Protein AF-A0A7S0DTJ8-F1 (afdb_monomer_lite)

InterPro domains:
  IPR000594 THIF-type NAD/FAD binding fold [PF00899] (186-326)
  IPR002048 EF-hand domain [PF13499] (8-88)
  IPR002048 EF-hand domain [PS50222] (5-40)
  IPR002048 EF-hand domain [PS50222] (59-94)
  IPR011992 EF-hand domain pair [SSF47473] (7-88)
  IPR018247 EF-Hand 1, calcium-binding site [PS00018] (18-30)
  IPR035985 Ubiquitin-activating enzyme-like [SSF69572] (168-330)
  IPR045886 ThiF/MoeB/HesA family [PTHR43267] (126-265)

Sequence (351 aa):
MKGEDWEKVLIEEYKKLDVDKNGFIDGNEILPALERTHELVGELLELPEAFFAELKAPGITKDLKLIMSKFDENADGKFNAKEFKKYVEWAAYMIQAKFWINGELKAIKSGNKGQADKKSIPPILVNATKTHFKYPRDVRKEERWPENSPEYKAGISRENRVKPPPPEVEGDVFDRQRVIVGFNQGIIEQQVCFVLGTGGIGQDTALTLARLGVGKIIMLDCDTYDASNLTRQCLGSLEDVGLRKVDAAARNIKHHNIRSEIETIHVDALAKWDTVVEIARRCTAIFNGVDLGPIWDLCVTSLAKEVGVPYIAGQSYDWMFNVEYYSGDRSKLCSWCAEAKSEQEWIKNQL

Structure (mmCIF, N/CA/C/O backbone):
data_AF-A0A7S0DTJ8-F1
#
_entry.id   AF-A0A7S0DTJ8-F1
#
loop_
_atom_site.group_PDB
_atom_site.id
_atom_site.type_symbol
_atom_site.label_atom_id
_atom_site.label_alt_id
_atom_site.label_comp_id
_atom_site.label_asym_id
_atom_site.label_entity_id
_atom_site.label_seq_id
_atom_site.pdbx_PDB_ins_code
_atom_site.Cartn_x
_atom_site.Cartn_y
_atom_site.Cartn_z
_atom_site.occupancy
_atom_site.B_iso_or_equiv
_atom_site.auth_seq_id
_atom_site.auth_comp_id
_atom_site.auth_asym_id
_atom_site.auth_atom_id
_atom_site.pdbx_PDB_model_num
ATOM 1 N N . MET A 1 1 ? 11.179 39.105 -11.095 1.00 35.22 1 MET A N 1
ATOM 2 C CA . MET A 1 1 ? 12.158 38.366 -11.927 1.00 35.22 1 MET A CA 1
ATOM 3 C C . MET A 1 1 ? 11.746 36.905 -12.042 1.00 35.22 1 MET A C 1
ATOM 5 O O . MET A 1 1 ? 11.401 36.316 -11.024 1.00 35.22 1 MET A O 1
ATOM 9 N N . LYS A 1 2 ? 11.723 36.339 -13.260 1.00 31.69 2 LYS A N 1
ATOM 10 C CA . LYS A 1 2 ? 11.512 34.893 -13.488 1.00 31.69 2 LYS A CA 1
ATOM 11 C C . LYS A 1 2 ? 12.791 34.129 -13.092 1.00 31.69 2 LYS A C 1
ATOM 13 O O . LYS A 1 2 ? 13.866 34.719 -13.085 1.00 31.69 2 LYS A O 1
ATOM 18 N N . GLY A 1 3 ? 12.677 32.844 -12.742 1.00 39.06 3 GLY A N 1
ATOM 19 C CA . GLY A 1 3 ? 13.742 32.043 -12.105 1.00 39.06 3 GLY A CA 1
ATOM 20 C C . GLY A 1 3 ? 15.108 31.995 -12.812 1.00 39.06 3 GLY A C 1
ATOM 21 O O . GLY A 1 3 ? 16.106 31.758 -12.146 1.00 39.06 3 GLY A O 1
ATOM 22 N N . GLU A 1 4 ? 15.182 32.287 -14.114 1.00 40.62 4 GLU A N 1
ATOM 23 C CA . GLU A 1 4 ? 16.434 32.279 -14.896 1.00 40.62 4 GLU A CA 1
ATOM 24 C C . GLU A 1 4 ? 17.299 33.553 -14.748 1.00 40.62 4 GLU A C 1
ATOM 26 O O . GLU A 1 4 ? 18.471 33.535 -15.124 1.00 40.62 4 GLU A O 1
ATOM 31 N N . ASP A 1 5 ? 16.773 34.653 -14.190 1.00 52.88 5 ASP A N 1
ATOM 32 C CA . ASP A 1 5 ? 17.553 35.896 -14.010 1.00 52.88 5 ASP A CA 1
ATOM 33 C C . ASP A 1 5 ? 18.428 35.878 -12.745 1.00 52.88 5 ASP A C 1
ATOM 35 O O . ASP A 1 5 ? 19.479 36.514 -12.705 1.00 52.88 5 ASP A O 1
ATOM 39 N N . TRP A 1 6 ? 18.036 35.124 -11.714 1.00 48.66 6 TRP A N 1
ATOM 40 C CA . TRP A 1 6 ? 18.739 35.097 -10.425 1.00 48.66 6 TRP A CA 1
ATOM 41 C C . TRP A 1 6 ? 20.115 34.450 -10.529 1.00 48.66 6 TRP A C 1
ATOM 43 O O . TRP A 1 6 ? 21.090 34.976 -10.006 1.00 48.66 6 TRP A O 1
ATOM 53 N N . GLU A 1 7 ? 20.212 33.336 -11.248 1.00 49.56 7 GLU A N 1
ATOM 54 C CA . GLU A 1 7 ? 21.478 32.627 -11.418 1.00 49.56 7 GLU A CA 1
ATOM 55 C C . GLU A 1 7 ? 22.504 33.483 -12.174 1.00 49.56 7 GLU A C 1
ATOM 57 O O . GLU A 1 7 ? 23.682 33.483 -11.825 1.00 49.56 7 GLU A O 1
ATOM 62 N N . LYS A 1 8 ? 22.057 34.294 -13.141 1.00 57.94 8 LYS A N 1
ATOM 63 C CA . LYS A 1 8 ? 22.922 35.237 -13.863 1.00 57.94 8 LYS A CA 1
ATOM 64 C C . LYS A 1 8 ? 23.415 36.369 -12.967 1.00 57.94 8 LYS A C 1
ATOM 66 O O . LYS A 1 8 ? 24.613 36.630 -12.964 1.00 57.94 8 LYS A O 1
ATOM 71 N N . VAL A 1 9 ? 22.530 36.982 -12.176 1.00 58.47 9 VAL A N 1
ATOM 72 C CA . VAL A 1 9 ? 22.901 38.033 -11.211 1.00 58.47 9 VAL A CA 1
ATOM 73 C C . VAL A 1 9 ? 23.901 37.494 -10.184 1.00 58.47 9 VAL A C 1
ATOM 75 O O . VAL A 1 9 ? 24.915 38.128 -9.922 1.00 58.47 9 VAL A O 1
ATOM 78 N N . LEU A 1 10 ? 23.679 36.286 -9.662 1.00 57.12 10 LEU A N 1
ATOM 79 C CA . LEU A 1 10 ? 24.573 35.663 -8.683 1.00 57.12 10 LEU A CA 1
ATOM 80 C C . LEU A 1 10 ? 25.931 35.271 -9.270 1.00 57.12 10 LEU A C 1
ATOM 82 O O . LEU A 1 10 ? 26.953 35.431 -8.607 1.00 57.12 10 LEU A O 1
ATOM 86 N N . ILE A 1 11 ? 25.962 34.793 -10.516 1.00 62.34 11 ILE A N 1
ATOM 87 C CA . ILE A 1 11 ? 27.211 34.513 -11.234 1.00 62.34 11 ILE A CA 1
ATOM 88 C C . ILE A 1 11 ? 27.973 35.814 -11.529 1.00 62.34 11 ILE A C 1
ATOM 90 O O . ILE A 1 11 ? 29.201 35.830 -11.451 1.00 62.34 11 ILE A O 1
ATOM 94 N N . GLU A 1 12 ? 27.281 36.900 -11.876 1.00 65.50 12 GLU A N 1
ATOM 95 C CA . GLU A 1 12 ? 27.905 38.212 -12.073 1.00 65.50 12 GLU A CA 1
ATOM 96 C C . GLU A 1 12 ? 28.448 38.796 -10.767 1.00 65.50 12 GLU A C 1
ATOM 98 O O . GLU A 1 12 ? 29.565 39.308 -10.768 1.00 65.50 12 GLU A O 1
ATOM 103 N N . GLU A 1 13 ? 27.723 38.669 -9.654 1.00 62.41 13 GLU A N 1
ATOM 104 C CA . GLU A 1 13 ? 28.216 39.079 -8.337 1.00 62.41 13 GLU A CA 1
ATOM 105 C C . GLU A 1 13 ? 29.402 38.220 -7.887 1.00 62.41 13 GLU A C 1
ATOM 107 O O . GLU A 1 13 ? 30.432 38.769 -7.512 1.00 62.41 13 GLU A O 1
ATOM 112 N N . TYR A 1 14 ? 29.346 36.892 -8.039 1.00 62.53 14 TYR A N 1
ATOM 113 C CA . TYR A 1 14 ? 30.491 36.017 -7.758 1.00 62.53 14 TYR A CA 1
ATOM 114 C C . TYR A 1 14 ? 31.749 36.454 -8.528 1.00 62.53 14 TYR A C 1
ATOM 116 O O . TYR A 1 14 ? 32.827 36.570 -7.952 1.00 62.53 14 TYR A O 1
ATOM 124 N N . LYS A 1 15 ? 31.608 36.797 -9.815 1.00 66.88 15 LYS A N 1
ATOM 125 C CA . LYS A 1 15 ? 32.715 37.296 -10.651 1.00 66.88 15 LYS A CA 1
ATOM 126 C C . LYS A 1 15 ? 33.252 38.667 -10.231 1.00 66.88 15 LYS A C 1
ATOM 128 O O . LYS A 1 15 ? 34.392 38.980 -10.560 1.00 66.88 15 LYS A O 1
ATOM 133 N N . LYS A 1 16 ? 32.450 39.503 -9.564 1.00 65.06 16 LYS A N 1
ATOM 134 C CA . LYS A 1 16 ? 32.909 40.783 -8.990 1.00 65.06 16 LYS A CA 1
ATOM 135 C C . LYS A 1 16 ? 33.677 40.578 -7.683 1.00 65.06 16 LYS A C 1
ATOM 137 O O . LYS A 1 16 ? 34.472 41.440 -7.318 1.00 65.06 16 LYS A O 1
ATOM 142 N N . LEU A 1 17 ? 33.417 39.468 -6.994 1.00 61.62 17 LEU A N 1
ATOM 143 C CA . LEU A 1 17 ? 34.006 39.116 -5.704 1.00 61.62 17 LEU A CA 1
ATOM 144 C C . LEU A 1 17 ? 35.264 38.248 -5.829 1.00 61.62 17 LEU A C 1
ATOM 146 O O . LEU A 1 17 ? 36.131 38.329 -4.969 1.00 61.62 17 LEU A O 1
ATOM 150 N N . ASP A 1 18 ? 35.404 37.478 -6.909 1.00 63.41 18 ASP A N 1
ATOM 151 C CA . ASP A 1 18 ? 36.650 36.809 -7.317 1.00 63.41 18 ASP A CA 1
ATOM 152 C C . ASP A 1 18 ? 37.609 37.830 -7.969 1.00 63.41 18 ASP A C 1
ATOM 154 O O . ASP A 1 18 ? 37.827 37.846 -9.184 1.00 63.41 18 ASP A O 1
ATOM 158 N N . VAL A 1 19 ? 38.099 38.779 -7.160 1.00 59.72 19 VAL A N 1
ATOM 159 C CA . VAL A 1 19 ? 38.790 39.998 -7.632 1.00 59.72 19 VAL A CA 1
ATOM 160 C C . VAL A 1 19 ? 40.096 39.680 -8.369 1.00 59.72 19 VAL A C 1
ATOM 162 O O . VAL A 1 19 ? 40.460 40.381 -9.318 1.00 59.72 19 VAL A O 1
ATOM 165 N N . ASP A 1 20 ? 40.792 38.615 -7.970 1.00 63.38 20 ASP A N 1
ATOM 166 C CA . ASP A 1 20 ? 42.032 38.152 -8.600 1.00 63.38 20 ASP A CA 1
ATOM 167 C C . ASP A 1 20 ? 41.806 37.087 -9.692 1.00 63.38 20 ASP A C 1
ATOM 169 O O . ASP A 1 20 ? 42.759 36.694 -10.372 1.00 63.38 20 ASP A O 1
ATOM 173 N N . LYS A 1 21 ? 40.542 36.700 -9.929 1.00 67.12 21 LYS A N 1
ATOM 174 C CA . LYS A 1 21 ? 40.092 35.730 -10.940 1.00 67.12 21 LYS A CA 1
ATOM 175 C C . LYS A 1 21 ? 40.717 34.347 -10.772 1.00 67.12 21 LYS A C 1
ATOM 177 O O . LYS A 1 21 ? 40.919 33.637 -11.764 1.00 67.12 21 LYS A O 1
ATOM 182 N N . ASN A 1 22 ? 41.071 33.978 -9.545 1.00 65.38 22 ASN A N 1
ATOM 183 C CA . ASN A 1 22 ? 41.677 32.686 -9.255 1.00 65.38 22 ASN A CA 1
ATOM 184 C C . ASN A 1 22 ? 40.623 31.571 -9.075 1.00 65.38 22 ASN A C 1
ATOM 186 O O . ASN A 1 22 ? 40.993 30.399 -8.984 1.00 65.38 22 ASN A O 1
ATOM 190 N N . GLY A 1 23 ? 39.328 31.918 -9.068 1.00 62.59 23 GLY A N 1
ATOM 191 C CA . GLY A 1 23 ? 38.215 30.987 -8.887 1.00 62.59 23 GLY A CA 1
ATOM 192 C C . GLY A 1 23 ? 37.837 30.722 -7.426 1.00 62.59 23 GLY A C 1
ATOM 193 O O . GLY A 1 23 ? 37.091 29.775 -7.162 1.00 62.59 23 GLY A O 1
ATOM 194 N N . PHE A 1 24 ? 38.338 31.524 -6.483 1.00 59.69 24 PHE A N 1
ATOM 195 C CA . PHE A 1 24 ? 38.117 31.393 -5.044 1.00 59.69 24 PHE A CA 1
ATOM 196 C C . PHE A 1 24 ? 37.988 32.767 -4.378 1.00 59.69 24 PHE A C 1
ATOM 198 O O . PHE A 1 24 ? 38.800 33.658 -4.595 1.00 59.69 24 PHE A O 1
ATOM 205 N N . ILE A 1 25 ? 37.003 32.917 -3.491 1.00 63.69 25 ILE A N 1
ATOM 206 C CA . ILE A 1 25 ? 36.804 34.147 -2.712 1.00 63.69 25 ILE A CA 1
ATOM 207 C C . ILE A 1 25 ? 37.250 33.896 -1.265 1.00 63.69 25 ILE A C 1
ATOM 209 O O . ILE A 1 25 ? 36.842 32.903 -0.660 1.00 63.69 25 ILE A O 1
ATOM 213 N N . ASP A 1 26 ? 38.077 34.780 -0.698 1.00 62.75 26 ASP A N 1
ATOM 214 C CA . ASP A 1 26 ? 38.515 34.700 0.704 1.00 62.75 26 ASP A CA 1
ATOM 215 C C . ASP A 1 26 ? 37.344 34.976 1.664 1.00 62.75 26 ASP A C 1
ATOM 217 O O . ASP A 1 26 ? 36.642 35.984 1.549 1.00 62.75 26 ASP A O 1
ATOM 221 N N . GLY A 1 27 ? 37.141 34.108 2.658 1.00 56.56 27 GLY A N 1
ATOM 222 C CA . GLY A 1 27 ? 36.071 34.218 3.651 1.00 56.56 27 GLY A CA 1
ATOM 223 C C . GLY A 1 27 ? 36.061 35.527 4.450 1.00 56.56 27 GLY A C 1
ATOM 224 O O . GLY A 1 27 ? 35.003 35.946 4.928 1.00 56.56 27 GLY A O 1
ATOM 225 N N . ASN A 1 28 ? 37.201 36.214 4.569 1.00 58.50 28 ASN A N 1
ATOM 226 C CA . ASN A 1 28 ? 37.286 37.525 5.215 1.00 58.50 28 ASN A CA 1
ATOM 227 C C . ASN A 1 28 ? 36.813 38.671 4.307 1.00 58.50 28 ASN A C 1
ATOM 229 O O . ASN A 1 28 ? 36.322 39.681 4.813 1.00 58.50 28 ASN A O 1
ATOM 233 N N . GLU A 1 29 ? 36.906 38.503 2.987 1.00 57.03 29 GLU A N 1
ATOM 234 C CA . GLU A 1 29 ? 36.416 39.450 1.974 1.00 57.03 29 GLU A CA 1
ATOM 235 C C . GLU A 1 29 ? 34.943 39.199 1.609 1.00 57.03 29 GLU A C 1
ATOM 237 O O . GLU A 1 29 ? 34.253 40.087 1.103 1.00 57.03 29 GLU A O 1
ATOM 242 N N . ILE A 1 30 ? 34.428 38.011 1.946 1.00 57.47 30 ILE A N 1
ATOM 243 C CA . ILE A 1 30 ? 33.031 37.620 1.751 1.00 57.47 30 ILE A CA 1
ATOM 244 C C . ILE A 1 30 ? 32.077 38.395 2.666 1.00 57.47 30 ILE A C 1
ATOM 246 O O . ILE A 1 30 ? 30.984 38.731 2.234 1.00 57.47 30 ILE A O 1
ATOM 250 N N . LEU A 1 31 ? 32.440 38.746 3.903 1.00 55.53 31 LEU A N 1
ATOM 251 C CA . LEU A 1 31 ? 31.494 39.403 4.826 1.00 55.53 31 LEU A CA 1
ATOM 252 C C . LEU A 1 31 ? 30.912 40.729 4.274 1.00 55.53 31 LEU A C 1
ATOM 254 O O . LEU A 1 31 ? 29.688 40.846 4.197 1.00 55.53 31 LEU A O 1
ATOM 258 N N . PRO A 1 32 ? 31.738 41.690 3.806 1.00 58.41 32 PRO A N 1
ATOM 259 C CA . PRO A 1 32 ? 31.244 42.921 3.174 1.00 58.41 32 PRO A CA 1
ATOM 260 C C . PRO A 1 32 ? 30.522 42.677 1.837 1.00 58.41 32 PRO A C 1
ATOM 262 O O . PRO A 1 32 ? 29.738 43.503 1.366 1.00 58.41 32 PRO A O 1
ATOM 265 N N . ALA A 1 33 ? 30.810 41.557 1.177 1.00 55.41 33 ALA A N 1
ATOM 266 C CA . ALA A 1 33 ? 30.149 41.142 -0.052 1.00 55.41 33 ALA A CA 1
ATOM 267 C C . ALA A 1 33 ? 28.770 40.520 0.198 1.00 55.41 33 ALA A C 1
ATOM 269 O O . ALA A 1 33 ? 27.840 40.729 -0.577 1.00 55.41 33 ALA A O 1
ATOM 270 N N . LEU A 1 34 ? 28.621 39.796 1.304 1.00 55.81 34 LEU A N 1
ATOM 271 C CA . LEU A 1 34 ? 27.365 39.223 1.763 1.00 55.81 34 LEU A CA 1
ATOM 272 C C . LEU A 1 34 ? 26.431 40.281 2.306 1.00 55.81 34 LEU A C 1
ATOM 274 O O . LEU A 1 34 ? 25.235 40.188 2.071 1.00 55.81 34 LEU A O 1
ATOM 278 N N . GLU A 1 35 ? 26.951 41.294 2.995 1.00 59.12 35 GLU A N 1
ATOM 279 C CA . GLU A 1 35 ? 26.158 42.469 3.359 1.00 59.12 35 GLU A CA 1
ATOM 280 C C . GLU A 1 35 ? 25.560 43.112 2.103 1.00 59.12 35 GLU A C 1
ATOM 282 O O . GLU A 1 35 ? 24.348 43.295 2.042 1.00 59.12 35 GLU A O 1
ATOM 287 N N . ARG A 1 36 ? 26.367 43.301 1.050 1.00 59.31 36 ARG A N 1
ATOM 288 C CA . ARG A 1 36 ? 25.890 43.787 -0.255 1.00 59.31 36 ARG A CA 1
ATOM 289 C C . ARG A 1 36 ? 24.937 42.826 -0.960 1.00 59.31 36 ARG A C 1
ATOM 291 O O . ARG A 1 36 ? 23.959 43.269 -1.542 1.00 59.31 36 ARG A O 1
ATOM 298 N N . THR A 1 37 ? 25.174 41.518 -0.894 1.00 55.38 37 THR A N 1
ATOM 299 C CA . THR A 1 37 ? 24.288 40.510 -1.502 1.00 55.38 37 THR A CA 1
ATOM 300 C C . THR A 1 37 ? 22.943 40.461 -0.779 1.00 55.38 37 THR A C 1
ATOM 302 O O . THR A 1 37 ? 21.905 40.382 -1.423 1.00 55.38 37 THR A O 1
ATOM 305 N N . HIS A 1 38 ? 22.930 40.564 0.550 1.00 57.69 38 HIS A N 1
ATOM 306 C CA . HIS A 1 38 ? 21.706 40.661 1.342 1.00 57.69 38 HIS A CA 1
ATOM 307 C C . HIS A 1 38 ? 20.970 41.987 1.114 1.00 57.69 38 HIS A C 1
ATOM 309 O O . HIS A 1 38 ? 19.741 41.981 1.070 1.00 57.69 38 HIS A O 1
ATOM 315 N N . GLU A 1 39 ? 21.695 43.096 0.938 1.00 58.56 39 GLU A N 1
ATOM 316 C CA . GLU A 1 39 ? 21.136 44.385 0.513 1.00 58.56 39 GLU A CA 1
ATOM 317 C C . GLU A 1 39 ? 20.462 44.261 -0.857 1.00 58.56 39 GLU A C 1
ATOM 319 O O . GLU A 1 39 ? 19.276 44.544 -0.979 1.00 58.56 39 GLU A O 1
ATOM 324 N N . LEU A 1 40 ? 21.164 43.707 -1.845 1.00 55.00 40 LEU A N 1
ATOM 325 C CA . LEU A 1 40 ? 20.686 43.534 -3.217 1.00 55.00 40 LEU A CA 1
ATOM 326 C C . LEU A 1 40 ? 19.504 42.553 -3.305 1.00 55.00 40 LEU A C 1
ATOM 328 O O . LEU A 1 40 ? 18.530 42.813 -4.006 1.00 55.00 40 LEU A O 1
ATOM 332 N N . VAL A 1 41 ? 19.535 41.455 -2.539 1.00 53.50 41 VAL A N 1
ATOM 333 C CA . VAL A 1 41 ? 18.402 40.525 -2.381 1.00 53.50 41 VAL A CA 1
ATOM 334 C C . VAL A 1 41 ? 17.218 41.220 -1.713 1.00 53.50 41 VAL A C 1
ATOM 336 O O . VAL A 1 41 ? 16.080 40.997 -2.114 1.00 53.50 41 VAL A O 1
ATOM 339 N N . GLY A 1 42 ? 17.452 42.067 -0.712 1.00 55.06 42 GLY A N 1
ATOM 340 C CA . GLY A 1 42 ? 16.375 42.819 -0.082 1.00 55.06 42 GLY A CA 1
ATOM 341 C C . GLY A 1 42 ? 15.796 43.909 -0.987 1.00 55.06 42 GLY A C 1
ATOM 342 O O . GLY A 1 42 ? 14.584 44.090 -0.985 1.00 55.06 42 GLY A O 1
ATOM 343 N N . GLU A 1 43 ? 16.613 44.594 -1.787 1.00 56.09 43 GLU A N 1
ATOM 344 C CA . GLU A 1 43 ? 16.163 45.559 -2.799 1.00 56.09 43 GLU A CA 1
ATOM 345 C C . GLU A 1 43 ? 15.324 44.868 -3.881 1.00 56.09 43 GLU A C 1
ATOM 347 O O . GLU A 1 43 ? 14.221 45.313 -4.192 1.00 56.09 43 GLU A O 1
ATOM 352 N N . LEU A 1 44 ? 15.793 43.721 -4.388 1.00 50.03 44 LEU A N 1
ATOM 353 C CA . LEU A 1 44 ? 15.081 42.879 -5.359 1.00 50.03 44 LEU A CA 1
ATOM 354 C C . LEU A 1 44 ? 13.737 42.345 -4.844 1.00 50.03 44 LEU A C 1
ATOM 356 O O . LEU A 1 44 ? 12.858 42.015 -5.643 1.00 50.03 44 LEU A O 1
ATOM 360 N N . LEU A 1 45 ? 13.595 42.222 -3.524 1.00 46.59 45 LEU A N 1
ATOM 361 C CA . LEU A 1 45 ? 12.377 41.780 -2.846 1.00 46.59 45 LEU A CA 1
ATOM 362 C C . LEU A 1 45 ? 11.564 42.947 -2.254 1.00 46.59 45 LEU A C 1
ATOM 364 O O . LEU A 1 45 ? 10.580 42.693 -1.561 1.00 46.59 45 LEU A O 1
ATOM 368 N N . GLU A 1 46 ? 11.957 44.199 -2.521 1.00 53.59 46 GLU A N 1
ATOM 369 C CA . GLU A 1 46 ? 11.316 45.433 -2.033 1.00 53.59 46 GLU A CA 1
ATOM 370 C C . GLU A 1 46 ? 11.152 45.487 -0.495 1.00 53.59 46 GLU A C 1
ATOM 372 O O . GLU A 1 46 ? 10.126 45.919 0.041 1.00 53.59 46 GLU A O 1
ATOM 377 N N . LEU A 1 47 ? 12.157 45.019 0.255 1.00 50.97 47 LEU A N 1
ATOM 378 C CA . LEU A 1 47 ? 12.084 44.929 1.716 1.00 50.97 47 LEU A CA 1
ATOM 379 C C . LEU A 1 47 ? 12.249 46.306 2.406 1.00 50.97 47 LEU A C 1
ATOM 381 O O . LEU A 1 47 ? 12.993 47.160 1.926 1.00 50.97 47 LEU A O 1
ATOM 385 N N . PRO A 1 48 ? 11.600 46.541 3.568 1.00 51.94 48 PRO A N 1
ATOM 386 C CA . PRO A 1 48 ? 11.662 47.814 4.283 1.00 51.94 48 PRO A CA 1
ATOM 387 C C . PRO A 1 48 ? 13.057 48.112 4.836 1.00 51.94 48 PRO A C 1
ATOM 389 O O . PRO A 1 48 ? 13.710 47.230 5.391 1.00 51.94 48 PRO A O 1
ATOM 392 N N . GLU A 1 49 ? 13.440 49.388 4.830 1.00 56.84 49 GLU A N 1
ATOM 393 C CA . GLU A 1 49 ? 14.778 49.868 5.210 1.00 56.84 49 GLU A CA 1
ATOM 394 C C . GLU A 1 49 ? 15.244 49.414 6.614 1.00 56.84 49 GLU A C 1
ATOM 396 O O . GLU A 1 49 ? 16.411 49.093 6.838 1.00 56.84 49 GLU A O 1
ATOM 401 N N . ALA A 1 50 ? 14.302 49.280 7.555 1.00 57.38 50 ALA A N 1
ATOM 402 C CA . ALA A 1 50 ? 14.552 48.797 8.916 1.00 57.38 50 ALA A CA 1
ATOM 403 C C . ALA A 1 50 ? 15.117 47.362 8.985 1.00 57.38 50 ALA A C 1
ATOM 405 O O . ALA A 1 50 ? 15.770 47.012 9.965 1.00 57.38 50 ALA A O 1
ATOM 406 N N . PHE A 1 51 ? 14.882 46.534 7.961 1.00 53.12 51 PHE A N 1
ATOM 407 C CA . PHE A 1 51 ? 15.434 45.180 7.872 1.00 53.12 51 PHE A CA 1
ATOM 408 C C . PHE A 1 51 ? 16.952 45.200 7.639 1.00 53.12 51 PHE A C 1
ATOM 410 O O . PHE A 1 51 ? 17.689 44.442 8.271 1.00 53.12 51 PHE A O 1
ATOM 417 N N . PHE A 1 52 ? 17.439 46.116 6.796 1.00 53.97 52 PHE A N 1
ATOM 418 C CA . PHE A 1 52 ? 18.871 46.248 6.512 1.00 53.97 52 PHE A CA 1
ATOM 419 C C . PHE A 1 52 ? 19.660 46.767 7.721 1.00 53.97 52 PHE A C 1
ATOM 421 O O . PHE A 1 52 ? 20.817 46.396 7.908 1.00 53.97 52 PHE A O 1
ATOM 428 N N . ALA A 1 53 ? 19.030 47.566 8.590 1.00 58.09 53 ALA A N 1
ATOM 429 C CA . ALA A 1 53 ? 19.639 48.017 9.842 1.00 58.09 53 ALA A CA 1
ATOM 430 C C . ALA A 1 53 ? 19.878 46.864 10.840 1.00 58.09 53 ALA A C 1
ATOM 432 O O . ALA A 1 53 ? 20.862 46.880 11.576 1.00 58.09 53 ALA A O 1
ATOM 433 N N . GLU A 1 54 ? 19.007 45.850 10.849 1.00 52.97 54 GLU A N 1
ATOM 434 C CA . GLU A 1 54 ? 19.127 44.678 11.725 1.00 52.97 54 GLU A CA 1
ATOM 435 C C . GLU A 1 54 ? 20.233 43.724 11.240 1.00 52.97 54 GLU A C 1
ATOM 437 O O . GLU A 1 54 ? 20.988 43.198 12.052 1.00 52.97 54 GLU A O 1
ATOM 442 N N . LEU A 1 55 ? 20.402 43.568 9.920 1.00 49.78 55 LEU A N 1
ATOM 443 C CA . LEU A 1 55 ? 21.478 42.766 9.314 1.00 49.78 55 LEU A CA 1
ATOM 444 C C . LEU A 1 55 ? 22.888 43.270 9.665 1.00 49.78 55 LEU A C 1
ATOM 446 O O . LEU A 1 55 ? 23.809 42.465 9.781 1.00 49.78 55 LEU A O 1
ATOM 450 N N . LYS A 1 56 ? 23.045 44.579 9.889 1.00 52.94 56 LYS A N 1
ATOM 451 C CA . LYS A 1 56 ? 24.315 45.225 10.268 1.00 52.94 56 LYS A CA 1
ATOM 452 C C . LYS A 1 56 ? 24.626 45.135 11.770 1.00 52.94 56 LYS A C 1
ATOM 454 O O . LYS A 1 56 ? 25.623 45.692 12.230 1.00 52.94 56 LYS A O 1
ATOM 459 N N . ALA A 1 57 ? 23.786 44.462 12.563 1.00 56.34 57 ALA A N 1
ATOM 460 C CA . ALA A 1 57 ? 24.011 44.312 13.995 1.00 56.34 57 ALA A CA 1
ATOM 461 C C . ALA A 1 57 ? 25.166 43.323 14.282 1.00 56.34 57 ALA A C 1
ATOM 463 O O . ALA A 1 57 ? 25.156 42.200 13.773 1.00 56.34 57 ALA A O 1
ATOM 464 N N . PRO A 1 58 ? 26.119 43.659 15.174 1.00 50.12 58 PRO A N 1
ATOM 465 C CA . PRO A 1 58 ? 27.356 42.890 15.373 1.00 50.12 58 PRO A CA 1
ATOM 466 C C . PRO A 1 58 ? 27.156 41.432 15.834 1.00 50.12 58 PRO A C 1
ATOM 468 O O . PRO A 1 58 ? 28.050 40.603 15.664 1.00 50.12 58 PRO A O 1
ATOM 471 N N . GLY A 1 59 ? 25.994 41.094 16.406 1.00 52.59 59 GLY A N 1
ATOM 472 C CA . GLY A 1 59 ? 25.641 39.713 16.761 1.00 52.59 59 GLY A CA 1
ATOM 473 C C . GLY A 1 59 ? 25.382 38.826 15.540 1.00 52.59 59 GLY A C 1
ATOM 474 O O . GLY A 1 59 ? 25.884 37.707 15.480 1.00 52.59 59 GLY A O 1
ATOM 475 N N . ILE A 1 60 ? 24.691 39.357 14.527 1.00 49.22 60 ILE A N 1
ATOM 476 C CA . ILE A 1 60 ? 24.381 38.636 13.285 1.00 49.22 60 ILE A CA 1
ATOM 477 C C . ILE A 1 60 ? 25.656 38.384 12.479 1.00 49.22 60 ILE A C 1
ATOM 479 O O . ILE A 1 60 ? 25.838 37.295 11.947 1.00 49.22 60 ILE A O 1
ATOM 483 N N . THR A 1 61 ? 26.599 39.326 12.473 1.00 51.78 61 THR A N 1
ATOM 484 C CA . THR A 1 61 ? 27.919 39.164 11.846 1.00 51.78 61 THR A CA 1
ATOM 485 C C . THR A 1 61 ? 28.700 37.966 12.411 1.00 51.78 61 THR A C 1
ATOM 48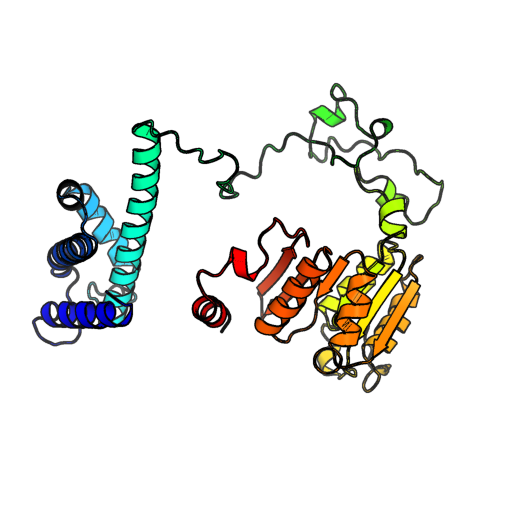7 O O . THR A 1 61 ? 29.409 37.275 11.677 1.00 51.78 61 THR A O 1
ATOM 490 N N . LYS A 1 62 ? 28.565 37.681 13.715 1.00 54.47 62 LYS A N 1
ATOM 491 C CA . LYS A 1 62 ? 29.198 36.523 14.369 1.00 54.47 62 LYS A CA 1
ATOM 492 C C . LYS A 1 62 ? 28.512 35.207 13.988 1.00 54.47 62 LYS A C 1
ATOM 494 O O . LYS A 1 62 ? 29.204 34.226 13.722 1.00 54.47 62 LYS A O 1
ATOM 499 N N . ASP A 1 63 ? 27.184 35.205 13.911 1.00 56.03 63 ASP A N 1
ATOM 500 C CA . ASP A 1 63 ? 26.404 34.043 13.473 1.00 56.03 63 ASP A CA 1
ATOM 501 C C . ASP A 1 63 ? 26.641 33.734 11.990 1.00 56.03 63 ASP A C 1
ATOM 503 O O . ASP A 1 63 ? 26.787 32.572 11.621 1.00 56.03 63 ASP A O 1
ATOM 507 N N . LEU A 1 64 ? 26.785 34.760 11.147 1.00 55.91 64 LEU A N 1
ATOM 508 C CA . LEU A 1 64 ? 27.116 34.613 9.730 1.00 55.91 64 LEU A CA 1
ATOM 509 C C . LEU A 1 64 ? 28.455 33.902 9.529 1.00 55.91 64 LEU A C 1
ATOM 511 O O . LEU A 1 64 ? 28.519 32.983 8.721 1.00 55.91 64 LEU A O 1
ATOM 515 N N . LYS A 1 65 ? 29.491 34.229 10.313 1.00 60.91 65 LYS A N 1
ATOM 516 C CA . LYS A 1 65 ? 30.777 33.508 10.266 1.00 60.91 65 LYS A CA 1
ATOM 517 C C . LYS A 1 65 ? 30.636 32.027 10.635 1.00 60.91 65 LYS A C 1
ATOM 519 O O . LYS A 1 65 ? 31.228 31.176 9.979 1.00 60.91 65 LYS A O 1
ATOM 524 N N . LEU A 1 66 ? 29.831 31.716 11.654 1.00 60.19 66 LEU A N 1
ATOM 525 C CA . LEU A 1 66 ? 29.551 30.337 12.076 1.00 60.19 66 LEU A CA 1
ATOM 526 C C . LEU A 1 66 ? 28.719 29.563 11.042 1.00 60.19 66 LEU A C 1
ATOM 528 O O . LEU A 1 66 ? 28.844 28.349 10.906 1.00 60.19 66 LEU A O 1
ATOM 532 N N . ILE A 1 67 ? 27.827 30.251 10.337 1.00 58.81 67 ILE A N 1
ATOM 533 C CA . ILE A 1 67 ? 27.026 29.667 9.264 1.00 58.81 67 ILE A CA 1
ATOM 534 C C . ILE A 1 67 ? 27.907 29.417 8.043 1.00 58.81 67 ILE A C 1
ATOM 536 O O . ILE A 1 67 ? 27.844 28.336 7.470 1.00 58.81 67 ILE A O 1
ATOM 540 N N . MET A 1 68 ? 28.754 30.377 7.673 1.00 61.12 68 MET A N 1
ATOM 541 C CA . MET A 1 68 ? 29.677 30.261 6.545 1.00 61.12 68 MET A CA 1
ATOM 542 C C . MET A 1 68 ? 30.614 29.066 6.699 1.00 61.12 68 MET A C 1
ATOM 544 O O . MET A 1 68 ? 30.773 28.310 5.747 1.00 61.12 68 MET A O 1
ATOM 548 N N . SER A 1 69 ? 31.135 28.804 7.902 1.00 65.69 69 SER A N 1
ATOM 549 C CA . SER A 1 69 ? 31.983 27.627 8.139 1.00 65.69 69 SER A CA 1
ATOM 550 C C . SER A 1 69 ? 31.280 26.284 7.888 1.00 65.69 69 SER A C 1
ATOM 552 O O . SER A 1 69 ? 31.933 25.251 7.925 1.00 65.69 69 SER A O 1
ATOM 554 N N . LYS A 1 70 ? 29.954 26.259 7.684 1.00 68.19 70 LYS A N 1
ATOM 555 C CA . LYS A 1 70 ? 29.211 25.049 7.291 1.00 68.19 70 LYS A CA 1
ATOM 556 C C . LYS A 1 70 ? 29.183 24.811 5.780 1.00 68.19 70 LYS A C 1
ATOM 558 O O . LYS A 1 70 ? 28.797 23.724 5.365 1.00 68.19 70 LYS A O 1
ATOM 563 N N . PHE A 1 71 ? 29.511 25.827 4.986 1.00 67.25 71 PHE A N 1
ATOM 564 C CA . PHE A 1 71 ? 29.471 25.788 3.522 1.00 67.25 71 PHE A CA 1
ATOM 565 C C . PHE A 1 71 ? 30.867 25.807 2.885 1.00 67.25 71 PHE A C 1
ATOM 567 O O . PHE A 1 71 ? 30.971 25.557 1.691 1.00 67.25 71 PHE A O 1
ATOM 574 N N . ASP A 1 72 ? 31.908 26.081 3.673 1.00 71.88 72 ASP A N 1
ATOM 575 C CA . ASP A 1 72 ? 33.311 25.823 3.338 1.00 71.88 72 ASP A CA 1
ATOM 576 C C . ASP A 1 72 ? 33.584 24.321 3.540 1.00 71.88 72 ASP A C 1
ATOM 578 O O . ASP A 1 72 ? 33.820 23.867 4.663 1.00 71.88 72 ASP A O 1
ATOM 582 N N . GLU A 1 73 ? 33.440 23.525 2.474 1.00 73.00 73 GLU A N 1
ATOM 583 C CA . GLU A 1 73 ? 33.468 22.056 2.563 1.00 73.00 73 GLU A CA 1
ATOM 584 C C . GLU A 1 73 ? 34.874 21.530 2.890 1.00 73.00 73 GLU A C 1
ATOM 586 O O . GLU A 1 73 ? 35.009 20.464 3.496 1.00 73.00 73 GLU A O 1
ATOM 591 N N . ASN A 1 74 ? 35.913 22.288 2.529 1.00 75.38 74 ASN A N 1
ATOM 592 C CA . ASN A 1 74 ? 37.312 21.902 2.708 1.00 75.38 74 ASN A CA 1
ATOM 593 C C . ASN A 1 74 ? 37.973 22.555 3.934 1.00 75.38 74 ASN A C 1
ATOM 595 O O . ASN A 1 74 ? 39.120 22.227 4.247 1.00 75.38 74 ASN A O 1
ATOM 599 N N . ALA A 1 75 ? 37.248 23.430 4.638 1.00 71.56 75 ALA A N 1
ATOM 600 C CA . ALA A 1 75 ? 37.700 24.183 5.806 1.00 71.56 75 ALA A CA 1
ATOM 601 C C . ALA A 1 75 ? 38.977 25.010 5.552 1.00 71.56 75 ALA A C 1
ATOM 603 O O . ALA A 1 75 ? 39.802 25.180 6.457 1.00 71.56 75 ALA A O 1
ATOM 604 N N . ASP A 1 76 ? 39.164 25.500 4.324 1.00 70.81 76 ASP A N 1
ATOM 605 C CA . ASP A 1 76 ? 40.350 26.262 3.913 1.00 70.81 76 ASP A CA 1
ATOM 606 C C . ASP A 1 76 ? 40.164 27.785 4.036 1.00 70.81 76 ASP A C 1
ATOM 608 O O . ASP A 1 76 ? 41.093 28.561 3.785 1.00 70.81 76 ASP A O 1
ATOM 612 N N . GLY A 1 77 ? 38.983 28.215 4.487 1.00 65.00 77 GLY A N 1
ATOM 613 C CA . GLY A 1 77 ? 38.610 29.611 4.647 1.00 65.00 77 GLY A CA 1
ATOM 614 C C . GLY A 1 77 ? 38.281 30.307 3.329 1.00 65.00 77 GLY A C 1
ATOM 615 O O . GLY A 1 77 ? 38.155 31.534 3.328 1.00 65.00 77 GLY A O 1
ATOM 616 N N . LYS A 1 78 ? 38.151 29.571 2.220 1.00 69.31 78 LYS A N 1
ATOM 617 C CA . LYS A 1 78 ? 37.860 30.098 0.885 1.00 69.31 78 LYS A CA 1
ATOM 618 C C . LYS A 1 78 ? 36.626 29.422 0.302 1.00 69.31 78 LYS A C 1
ATOM 620 O O . LYS A 1 78 ? 36.287 28.299 0.637 1.00 69.31 78 LYS A O 1
ATOM 625 N N . PHE A 1 79 ? 35.937 30.132 -0.585 1.00 66.25 79 PHE A N 1
ATOM 626 C CA . PHE A 1 79 ? 34.732 29.620 -1.233 1.00 66.25 79 PHE A CA 1
ATOM 627 C C . PHE A 1 79 ? 34.929 29.566 -2.737 1.00 66.25 79 PHE A C 1
ATOM 629 O O . PHE A 1 79 ? 35.160 30.590 -3.391 1.00 66.25 79 PHE A O 1
ATOM 636 N N . ASN A 1 80 ? 34.774 28.375 -3.303 1.00 71.62 80 ASN A N 1
ATOM 637 C CA . ASN A 1 80 ? 34.633 28.230 -4.744 1.00 71.62 80 ASN A CA 1
ATOM 638 C C . ASN A 1 80 ? 33.209 28.621 -5.199 1.00 71.62 80 ASN A C 1
ATOM 640 O O . ASN A 1 80 ? 32.287 28.789 -4.395 1.00 71.62 80 ASN A O 1
ATOM 644 N N . ALA A 1 81 ? 33.001 28.743 -6.513 1.00 64.25 81 ALA A N 1
ATOM 645 C CA . ALA A 1 81 ? 31.723 29.175 -7.094 1.00 64.25 81 ALA A CA 1
ATOM 646 C C . ALA A 1 81 ? 30.523 28.318 -6.665 1.00 64.25 81 ALA A C 1
ATOM 648 O O . ALA A 1 81 ? 29.409 28.822 -6.513 1.00 64.25 81 ALA A O 1
ATOM 649 N N . LYS A 1 82 ? 30.743 27.016 -6.462 1.00 70.38 82 LYS A N 1
ATOM 650 C CA . LYS A 1 82 ? 29.700 26.065 -6.075 1.00 70.38 82 LYS A CA 1
ATOM 651 C C . LYS A 1 82 ? 29.317 26.237 -4.605 1.00 70.38 82 LYS A C 1
ATOM 653 O O . LYS A 1 82 ? 28.129 26.250 -4.294 1.00 70.38 82 LYS A O 1
ATOM 658 N N . GLU A 1 83 ? 30.296 26.387 -3.721 1.00 67.12 83 GLU A N 1
ATOM 659 C CA . GLU A 1 83 ? 30.082 26.628 -2.287 1.00 67.12 83 GLU A CA 1
ATOM 660 C C . GLU A 1 83 ? 29.409 27.982 -2.050 1.00 67.12 83 GLU A C 1
ATOM 662 O O . GLU A 1 83 ? 28.432 28.074 -1.305 1.00 67.12 83 GLU A O 1
ATOM 667 N N . PHE A 1 84 ? 29.855 29.019 -2.766 1.00 67.75 84 PHE A N 1
ATOM 668 C CA . PHE A 1 84 ? 29.244 30.342 -2.703 1.00 67.75 84 PHE A CA 1
ATOM 669 C C . PHE A 1 84 ? 27.787 30.322 -3.181 1.00 67.75 84 PHE A C 1
ATOM 671 O O . PHE A 1 84 ? 26.907 30.861 -2.510 1.00 67.75 84 PHE A O 1
ATOM 678 N N . LYS A 1 85 ? 27.495 29.630 -4.292 1.00 65.56 85 LYS A N 1
ATOM 679 C CA . LYS A 1 85 ? 26.121 29.474 -4.790 1.00 65.56 85 LYS A CA 1
ATOM 680 C C . LYS A 1 85 ? 25.208 28.819 -3.745 1.00 65.56 85 LYS A C 1
ATOM 682 O O . LYS A 1 8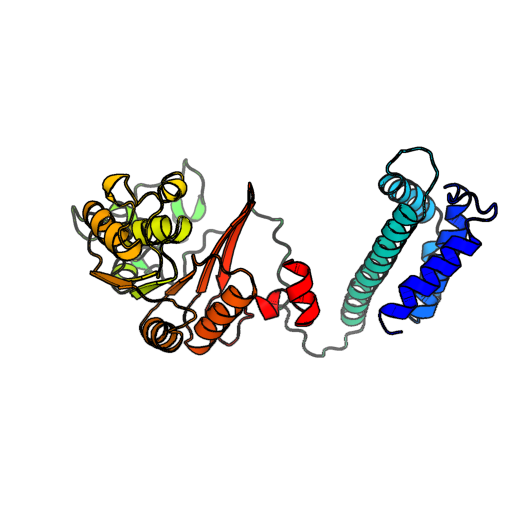5 ? 24.138 29.355 -3.465 1.00 65.56 85 LYS A O 1
ATOM 687 N N . LYS A 1 86 ? 25.651 27.721 -3.118 1.00 64.12 86 LYS A N 1
ATOM 688 C CA . LYS A 1 86 ? 24.893 27.025 -2.058 1.00 64.12 86 LYS A CA 1
ATOM 689 C C . LYS A 1 86 ? 24.597 27.932 -0.866 1.00 64.12 86 LYS A C 1
ATOM 691 O O . LYS A 1 86 ? 23.480 27.930 -0.350 1.00 64.12 86 LYS A O 1
ATOM 696 N N . TYR A 1 87 ? 25.592 28.705 -0.435 1.00 64.88 87 TYR A N 1
ATOM 697 C CA . TYR A 1 87 ? 25.415 29.661 0.651 1.00 64.88 87 TYR A CA 1
ATOM 698 C C . TYR A 1 87 ? 24.345 30.707 0.297 1.00 64.88 87 TYR A C 1
ATOM 700 O O . TYR A 1 87 ? 23.452 30.971 1.102 1.00 64.88 87 TYR A O 1
ATOM 708 N N . VAL A 1 88 ? 24.401 31.280 -0.909 1.00 57.69 88 VAL A N 1
ATOM 709 C CA . VAL A 1 88 ? 23.467 32.338 -1.316 1.00 57.69 88 VAL A CA 1
ATOM 710 C C . VAL A 1 88 ? 22.043 31.807 -1.496 1.00 57.69 88 VAL A C 1
ATOM 712 O O . VAL A 1 88 ? 21.092 32.463 -1.074 1.00 57.69 88 VAL A O 1
ATOM 715 N N . GLU A 1 89 ? 21.876 30.603 -2.045 1.00 57.97 89 GLU A N 1
ATOM 716 C CA . GLU A 1 89 ? 20.570 29.936 -2.133 1.00 57.97 89 GLU A CA 1
ATOM 717 C C . GLU A 1 89 ? 19.956 29.718 -0.744 1.00 57.97 89 GLU A C 1
ATOM 719 O O . GLU A 1 89 ? 18.786 30.037 -0.514 1.00 57.97 89 GLU A O 1
ATOM 724 N N . TRP A 1 90 ? 20.761 29.243 0.210 1.00 62.81 90 TRP A N 1
ATOM 725 C CA . TRP A 1 90 ? 20.335 29.080 1.597 1.00 62.81 90 TRP A CA 1
ATOM 726 C C . TRP A 1 90 ? 19.970 30.422 2.245 1.00 62.81 90 TRP A C 1
ATOM 728 O O . TRP A 1 90 ? 18.931 30.538 2.896 1.00 62.81 90 TRP A O 1
ATOM 738 N N . ALA A 1 91 ? 20.784 31.458 2.043 1.00 55.03 91 ALA A N 1
ATOM 739 C CA . ALA A 1 91 ? 20.550 32.783 2.605 1.00 55.03 91 ALA A CA 1
ATOM 740 C C . ALA A 1 91 ? 19.256 33.415 2.064 1.00 55.03 91 ALA A C 1
ATOM 742 O O . ALA A 1 91 ? 18.436 33.919 2.837 1.00 55.03 91 ALA A O 1
ATOM 743 N N . ALA A 1 92 ? 19.023 33.318 0.752 1.00 53.28 92 ALA A N 1
ATOM 744 C CA . ALA A 1 92 ? 17.799 33.781 0.104 1.00 53.28 92 ALA A CA 1
ATOM 745 C C . ALA A 1 92 ? 16.561 33.045 0.642 1.00 53.28 92 ALA A C 1
ATOM 747 O O . ALA A 1 92 ? 15.546 33.676 0.953 1.00 53.28 92 ALA A O 1
ATOM 748 N N . TYR A 1 93 ? 16.664 31.726 0.829 1.00 50.44 93 TYR A N 1
ATOM 749 C CA . TYR A 1 93 ? 15.608 30.915 1.430 1.00 50.44 93 TYR A CA 1
ATOM 750 C C . TYR A 1 93 ? 15.298 31.344 2.871 1.00 50.44 93 TYR A C 1
ATOM 752 O O . TYR A 1 93 ? 14.137 31.540 3.236 1.00 50.44 93 TYR A O 1
ATOM 760 N N . MET A 1 94 ? 16.328 31.559 3.691 1.00 50.72 94 MET A N 1
ATOM 761 C CA . MET A 1 94 ? 16.157 31.983 5.082 1.00 50.72 94 MET A CA 1
ATOM 762 C C . MET A 1 94 ? 15.556 33.387 5.200 1.00 50.72 94 MET A C 1
ATOM 764 O O . MET A 1 94 ? 14.735 33.626 6.089 1.00 50.72 94 MET A O 1
ATOM 768 N N . ILE A 1 95 ? 15.907 34.304 4.293 1.00 50.62 95 ILE A N 1
ATOM 769 C CA . ILE A 1 95 ? 15.302 35.641 4.223 1.00 50.62 95 ILE A CA 1
ATOM 770 C C . ILE A 1 95 ? 13.818 35.545 3.873 1.00 50.62 95 ILE A C 1
ATOM 772 O O . ILE A 1 95 ? 12.997 36.144 4.571 1.00 50.62 95 ILE A O 1
ATOM 776 N N . GLN A 1 96 ? 13.452 34.744 2.866 1.00 47.25 96 GLN A N 1
ATOM 777 C CA . GLN A 1 96 ? 12.050 34.517 2.500 1.00 47.25 96 GLN A CA 1
ATOM 778 C C . GLN A 1 96 ? 11.253 33.881 3.648 1.00 47.25 96 GLN A C 1
ATOM 780 O O . GLN A 1 96 ? 10.161 34.350 3.972 1.00 47.25 96 GLN A O 1
ATOM 785 N N . ALA A 1 97 ? 11.818 32.876 4.325 1.00 43.31 97 ALA A N 1
ATOM 786 C CA . ALA A 1 97 ? 11.189 32.218 5.469 1.00 43.31 97 ALA A CA 1
ATOM 787 C C . ALA A 1 97 ? 10.959 33.190 6.641 1.00 43.31 97 ALA A C 1
ATOM 789 O O . ALA A 1 97 ? 9.877 33.222 7.231 1.00 43.31 97 ALA A O 1
ATOM 790 N N . LYS A 1 98 ? 11.945 34.040 6.952 1.00 45.25 98 LYS A N 1
ATOM 791 C CA . LYS A 1 98 ? 11.840 35.043 8.023 1.00 45.25 98 LYS A CA 1
ATOM 792 C C . LYS A 1 98 ? 10.813 36.132 7.683 1.00 45.25 98 LYS A C 1
ATOM 794 O O . LYS A 1 98 ? 10.116 36.609 8.579 1.00 45.25 98 LYS A O 1
ATOM 799 N N . PHE A 1 99 ? 10.672 36.497 6.405 1.00 43.41 99 PHE A N 1
ATOM 800 C CA . PHE A 1 99 ? 9.664 37.455 5.941 1.00 43.41 99 PHE A CA 1
ATOM 801 C C . PHE A 1 99 ? 8.243 36.898 5.987 1.00 43.41 99 PHE A C 1
ATOM 803 O O . PHE A 1 99 ? 7.326 37.604 6.402 1.00 43.41 99 PHE A O 1
ATOM 810 N N . TRP A 1 100 ? 8.071 35.625 5.634 1.00 41.69 100 TRP A N 1
ATOM 811 C CA . TRP A 1 100 ? 6.788 34.933 5.726 1.00 41.69 100 TRP A CA 1
ATOM 812 C C . TRP A 1 100 ? 6.298 34.880 7.182 1.00 41.69 100 TRP A C 1
ATOM 814 O O . TRP A 1 100 ? 5.198 35.338 7.489 1.00 41.69 100 TRP A O 1
ATOM 824 N N . ILE A 1 101 ? 7.186 34.496 8.106 1.00 40.62 101 ILE A N 1
ATOM 825 C CA . ILE A 1 101 ? 6.911 34.473 9.552 1.00 40.62 101 ILE A CA 1
ATOM 826 C C . ILE A 1 101 ? 6.600 35.882 10.095 1.00 40.62 101 ILE A C 1
ATOM 828 O O . ILE A 1 101 ? 5.671 36.069 10.884 1.00 40.62 101 ILE A O 1
ATOM 832 N N . ASN A 1 102 ? 7.342 36.908 9.668 1.00 42.56 102 ASN A N 1
ATOM 833 C CA . ASN A 1 102 ? 7.116 38.282 10.126 1.00 42.56 102 ASN A CA 1
ATOM 834 C C . ASN A 1 102 ? 5.862 38.937 9.519 1.00 42.56 102 ASN A C 1
ATOM 836 O O . ASN A 1 102 ? 5.224 39.753 10.191 1.00 42.56 102 ASN A O 1
ATOM 840 N N . GLY A 1 103 ? 5.494 38.591 8.283 1.00 47.53 103 GLY A N 1
ATOM 841 C CA . GLY A 1 103 ? 4.252 39.016 7.635 1.00 47.53 103 GLY A CA 1
ATOM 842 C C . GLY A 1 103 ? 3.023 38.484 8.370 1.00 47.53 103 GLY A C 1
ATOM 843 O O . GLY A 1 103 ? 2.104 39.249 8.671 1.00 47.53 103 GLY A O 1
ATOM 844 N N . GLU A 1 104 ? 3.061 37.215 8.780 1.00 40.09 104 GLU A N 1
ATOM 845 C CA . GLU A 1 104 ? 2.026 36.605 9.619 1.00 40.09 104 GLU A CA 1
ATOM 846 C C . GLU A 1 104 ? 1.958 37.251 11.011 1.00 40.09 104 GLU A C 1
ATOM 848 O O . GLU A 1 104 ? 0.880 37.619 11.482 1.00 40.09 104 GLU A O 1
ATOM 853 N N . LEU A 1 105 ? 3.102 37.499 11.656 1.00 35.22 105 LEU A N 1
ATOM 854 C CA . LEU A 1 105 ? 3.143 38.147 12.972 1.00 35.22 105 LEU A CA 1
ATOM 855 C C . LEU A 1 105 ? 2.640 39.603 12.946 1.00 35.22 105 LEU A C 1
ATOM 857 O O . LEU A 1 105 ? 1.995 40.045 13.902 1.00 35.22 105 LEU A O 1
ATOM 861 N N . LYS A 1 10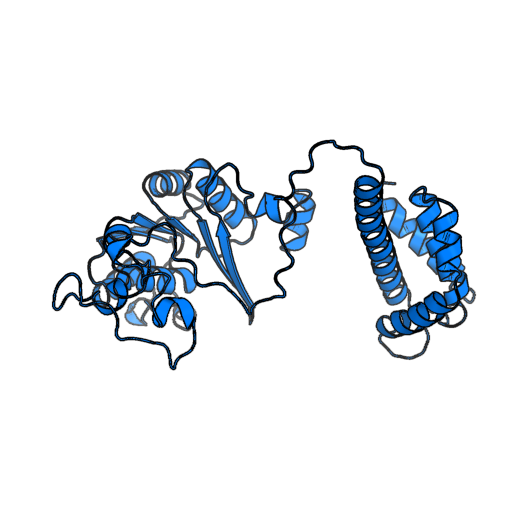6 ? 2.896 40.363 11.871 1.00 41.50 106 LYS A N 1
ATOM 862 C CA . LYS A 1 106 ? 2.374 41.733 11.691 1.00 41.50 106 LYS A CA 1
ATOM 863 C C . LYS A 1 106 ? 0.877 41.751 11.367 1.00 41.50 106 LYS A C 1
ATOM 865 O O . LYS A 1 106 ? 0.167 42.619 11.880 1.00 41.50 106 LYS A O 1
ATOM 870 N N . ALA A 1 107 ? 0.374 40.788 10.595 1.00 40.88 107 ALA A N 1
ATOM 871 C CA . ALA A 1 107 ? -1.062 40.613 10.362 1.00 40.88 107 ALA A CA 1
ATOM 872 C C . ALA A 1 107 ? -1.809 40.271 11.668 1.00 40.88 107 ALA A C 1
ATOM 874 O O . ALA A 1 107 ? -2.860 40.841 11.956 1.00 40.88 107 ALA A O 1
ATOM 875 N N . ILE A 1 108 ? -1.208 39.434 12.521 1.00 38.75 108 ILE A N 1
ATOM 876 C CA . ILE A 1 108 ? -1.741 39.085 13.848 1.00 38.75 108 ILE A CA 1
ATOM 877 C C . ILE A 1 108 ? -1.761 40.299 14.794 1.00 38.75 108 ILE A C 1
ATOM 879 O O . ILE A 1 108 ? -2.715 40.472 15.554 1.00 38.75 108 ILE A O 1
ATOM 883 N N . LYS A 1 109 ? -0.738 41.162 14.751 1.00 38.91 109 LYS A N 1
ATOM 884 C CA . LYS A 1 109 ? -0.632 42.345 15.629 1.00 38.91 109 LYS A CA 1
ATOM 885 C C . LYS A 1 109 ? -1.473 43.546 15.176 1.00 38.91 109 LYS A C 1
ATOM 887 O O . LYS A 1 109 ? -1.840 44.359 16.017 1.00 38.91 109 LYS A O 1
ATOM 892 N N . SER A 1 110 ? -1.792 43.664 13.885 1.00 36.28 110 SER A N 1
ATOM 893 C CA . SER A 1 110 ? -2.540 44.803 13.316 1.00 36.28 110 SER A CA 1
ATOM 894 C C . SER A 1 110 ? -4.066 44.658 13.375 1.00 36.28 110 SER A C 1
ATOM 896 O O . SER A 1 110 ? -4.785 45.554 12.944 1.00 36.28 110 SER A O 1
ATOM 898 N N . GLY A 1 111 ? -4.588 43.562 13.937 1.00 40.19 111 GLY A N 1
ATOM 899 C CA . GLY A 1 111 ? -6.017 43.418 14.233 1.00 40.19 111 GLY A CA 1
ATOM 900 C C . GLY A 1 111 ? -6.936 43.304 13.011 1.00 40.19 111 GLY A C 1
ATOM 901 O O . GLY A 1 111 ? -8.156 43.304 13.183 1.00 40.19 111 GLY A O 1
ATOM 902 N N . ASN A 1 112 ? -6.388 43.162 11.799 1.00 39.66 112 ASN A N 1
ATOM 903 C CA . ASN A 1 112 ? -7.171 42.971 10.582 1.00 39.66 112 ASN A CA 1
ATOM 904 C C . ASN A 1 112 ? -7.750 41.548 10.558 1.00 39.66 112 ASN A C 1
ATOM 906 O O . ASN A 1 112 ? -7.152 40.595 10.064 1.00 39.66 112 ASN A O 1
ATOM 910 N N . LYS A 1 113 ? -8.931 41.400 11.162 1.00 40.66 113 LYS A N 1
ATOM 911 C CA . LYS A 1 113 ? -9.734 40.175 11.173 1.00 40.66 113 LYS A CA 1
ATOM 912 C C . LYS A 1 113 ? -10.366 39.931 9.795 1.00 40.66 113 LYS A C 1
ATOM 914 O O . LYS A 1 113 ? -11.570 40.085 9.629 1.00 40.66 113 LYS A O 1
ATOM 919 N N . GLY A 1 114 ? -9.567 39.504 8.822 1.00 37.75 114 GLY A N 1
ATOM 920 C CA . GLY A 1 114 ? -10.034 38.563 7.802 1.00 37.75 114 GLY A CA 1
ATOM 921 C C . GLY A 1 114 ? -9.823 37.160 8.364 1.00 37.75 114 GLY A C 1
ATOM 922 O O . GLY A 1 114 ? -8.723 36.858 8.811 1.00 37.75 114 GLY A O 1
ATOM 923 N N . GLN A 1 115 ? -10.875 36.348 8.460 1.00 41.50 115 GLN A N 1
ATOM 924 C CA . GLN A 1 115 ? -10.884 35.045 9.139 1.00 41.50 115 GLN A CA 1
ATOM 925 C C . GLN A 1 115 ? -9.821 34.070 8.596 1.00 41.50 115 GLN A C 1
ATOM 927 O O . GLN A 1 115 ? -10.100 33.255 7.725 1.00 41.50 115 GLN A O 1
ATOM 932 N N . ALA A 1 116 ? -8.620 34.095 9.168 1.00 34.12 116 ALA A N 1
ATOM 933 C CA . ALA A 1 116 ? -7.754 32.928 9.196 1.00 34.12 116 ALA A CA 1
ATOM 934 C C . ALA A 1 116 ? -8.256 32.027 10.332 1.00 34.12 116 ALA A C 1
ATOM 936 O O . ALA A 1 116 ? -8.097 32.328 11.520 1.00 34.12 116 ALA A O 1
ATOM 937 N N . ASP A 1 117 ? -8.963 30.964 9.957 1.00 37.12 117 ASP A N 1
ATOM 938 C CA . ASP A 1 117 ? -9.434 29.928 10.866 1.00 37.12 117 ASP A CA 1
ATOM 939 C C . ASP A 1 117 ? -8.219 29.317 11.584 1.00 37.12 117 ASP A C 1
ATOM 941 O O . ASP A 1 117 ? -7.316 28.767 10.956 1.00 37.12 117 ASP A O 1
ATOM 945 N N . LYS A 1 118 ? -8.172 29.398 12.920 1.00 35.41 118 LYS A N 1
ATOM 946 C CA . LYS A 1 118 ? -7.065 28.896 13.766 1.00 35.41 118 LYS A CA 1
ATOM 947 C C . LYS A 1 118 ? -6.867 27.365 13.697 1.00 35.41 118 LYS A C 1
ATOM 949 O O . LYS A 1 118 ? -6.144 26.800 14.513 1.00 35.41 118 LYS A O 1
ATOM 954 N N . LYS A 1 119 ? -7.515 26.687 12.748 1.00 39.41 119 LYS A N 1
ATOM 955 C CA . LYS A 1 119 ? -7.434 25.251 12.466 1.00 39.41 119 LYS A CA 1
ATOM 956 C C . LYS A 1 119 ? -6.477 24.883 11.323 1.00 39.41 119 LYS A C 1
ATOM 958 O O . LYS A 1 119 ? -6.323 23.692 11.076 1.00 39.41 119 LYS A O 1
ATOM 963 N N . SER A 1 120 ? -5.848 25.840 10.633 1.00 33.66 120 SER A N 1
ATOM 964 C CA . SER A 1 120 ? -5.078 25.561 9.405 1.00 33.66 120 SER A CA 1
ATOM 965 C C . SER A 1 120 ? -3.549 25.619 9.523 1.00 33.66 120 SER A C 1
ATOM 967 O O . SER A 1 120 ? -2.879 25.510 8.503 1.00 33.66 120 SER A O 1
ATOM 969 N N . ILE A 1 121 ? -2.973 25.742 10.722 1.00 30.34 121 ILE A N 1
ATOM 970 C CA . ILE A 1 121 ? -1.530 25.511 10.911 1.00 30.34 121 ILE A CA 1
ATOM 971 C C . ILE A 1 121 ? -1.365 24.059 11.382 1.00 30.34 121 ILE A C 1
ATOM 973 O O . ILE A 1 121 ? -1.741 23.771 12.524 1.00 30.34 121 ILE A O 1
ATOM 977 N N . PRO A 1 122 ? -0.855 23.121 10.558 1.00 27.50 122 PRO A N 1
ATOM 978 C CA . PRO A 1 122 ? -0.485 21.813 11.072 1.00 27.50 122 PRO A CA 1
ATOM 979 C C . PRO A 1 122 ? 0.676 22.017 12.057 1.00 27.50 122 PRO A C 1
ATOM 981 O O . PRO A 1 122 ? 1.676 22.647 11.704 1.00 27.50 122 PRO A O 1
ATOM 984 N N . PRO A 1 123 ? 0.563 21.552 13.311 1.00 29.61 123 PRO A N 1
ATOM 985 C CA . PRO A 1 123 ? 1.674 21.651 14.234 1.00 29.61 123 PRO A CA 1
ATOM 986 C C . PRO A 1 123 ? 2.817 20.789 13.698 1.00 29.61 123 PRO A C 1
ATOM 988 O O . PRO A 1 123 ? 2.628 19.605 13.418 1.00 29.61 123 PRO A O 1
ATOM 991 N N . ILE A 1 124 ? 4.006 21.383 13.591 1.00 30.67 124 ILE A N 1
ATOM 992 C CA . ILE A 1 124 ? 5.261 20.637 13.529 1.00 30.67 124 ILE A CA 1
ATOM 993 C C . ILE A 1 124 ? 5.238 19.663 14.714 1.00 30.67 124 ILE A C 1
ATOM 995 O O . ILE A 1 124 ? 5.249 20.072 15.878 1.00 30.67 124 ILE A O 1
ATOM 999 N N . LEU A 1 125 ? 5.101 18.374 14.399 1.00 29.62 125 LEU A N 1
ATOM 1000 C CA . LEU A 1 125 ? 5.023 17.261 15.340 1.00 29.62 125 LEU A CA 1
ATOM 1001 C C . LEU A 1 125 ? 6.384 17.063 16.015 1.00 29.62 125 LEU A C 1
ATOM 1003 O O . LEU A 1 125 ? 7.135 16.149 15.703 1.00 29.62 125 LEU A O 1
ATOM 1007 N N . VAL A 1 126 ? 6.689 17.925 16.980 1.00 28.14 126 VAL A N 1
ATOM 1008 C CA . VAL A 1 126 ? 7.752 17.714 17.967 1.00 28.14 126 VAL A CA 1
ATOM 1009 C C . VAL A 1 126 ? 7.142 17.940 19.348 1.00 28.14 126 VAL A C 1
ATOM 1011 O O . VAL A 1 126 ? 7.419 18.918 20.032 1.00 28.14 126 VAL A O 1
ATOM 1014 N N . ASN A 1 127 ? 6.203 17.067 19.725 1.00 25.98 127 ASN A N 1
ATOM 1015 C CA . ASN A 1 127 ? 5.826 16.842 21.124 1.00 25.98 127 ASN A CA 1
ATOM 1016 C C . ASN A 1 127 ? 5.031 15.536 21.273 1.00 25.98 127 ASN A C 1
ATOM 1018 O O . ASN A 1 127 ? 3.871 15.502 21.686 1.00 25.98 127 ASN A O 1
ATOM 1022 N N . ALA A 1 128 ? 5.674 14.419 20.944 1.00 30.97 128 ALA A N 1
ATOM 1023 C CA . ALA A 1 128 ? 5.261 13.136 21.486 1.00 30.97 128 ALA A CA 1
ATOM 1024 C C . ALA A 1 128 ? 5.722 13.066 22.950 1.00 30.97 128 ALA A C 1
ATOM 1026 O O . ALA A 1 128 ? 6.824 12.612 23.198 1.00 30.97 128 ALA A O 1
ATOM 1027 N N . THR A 1 129 ? 4.908 13.563 23.890 1.00 31.45 129 THR A N 1
ATOM 1028 C CA . THR A 1 129 ? 4.688 12.968 25.231 1.00 31.45 129 THR A CA 1
ATOM 1029 C C . THR A 1 129 ? 3.807 13.873 26.096 1.00 31.45 129 THR A C 1
ATOM 1031 O O . THR A 1 129 ? 4.278 14.581 26.982 1.00 31.45 129 THR A O 1
ATOM 1034 N N . LYS A 1 130 ? 2.501 13.837 25.837 1.00 31.28 130 LYS A N 1
ATOM 1035 C CA . LYS A 1 130 ? 1.422 13.731 26.840 1.00 31.28 130 LYS A CA 1
ATOM 1036 C C . LYS A 1 130 ? 0.106 13.712 26.075 1.00 31.28 130 LYS A C 1
ATOM 1038 O O . LYS A 1 130 ? -0.674 14.659 26.070 1.00 31.28 130 LYS A O 1
ATOM 1043 N N . THR A 1 131 ? -0.119 12.614 25.368 1.00 34.00 131 THR A N 1
ATOM 1044 C CA . THR A 1 131 ? -1.422 12.339 24.778 1.00 34.00 131 THR A CA 1
ATOM 1045 C C . THR A 1 131 ? -2.353 11.993 25.933 1.00 34.00 131 THR A C 1
ATOM 1047 O O . THR A 1 131 ? -2.183 10.960 26.578 1.00 34.00 131 THR A O 1
ATOM 1050 N N . HIS A 1 132 ? -3.316 12.866 26.237 1.00 39.75 132 HIS A N 1
ATOM 1051 C CA . HIS A 1 132 ? -4.475 12.441 27.013 1.00 39.75 132 HIS A CA 1
ATOM 1052 C C . HIS A 1 132 ? -5.112 11.288 26.246 1.00 39.75 132 HIS A C 1
ATOM 1054 O O . HIS A 1 132 ? -5.466 11.459 25.078 1.00 39.75 132 HIS A O 1
ATOM 1060 N N . PHE A 1 133 ? -5.191 10.117 26.874 1.00 41.62 133 PHE A N 1
ATOM 1061 C CA . PHE A 1 133 ? -5.843 8.964 26.281 1.00 41.62 133 PHE A CA 1
ATOM 1062 C C . PHE A 1 133 ? -7.282 9.358 25.941 1.00 41.62 133 PHE A C 1
ATOM 1064 O O . PHE A 1 133 ? -8.093 9.631 26.822 1.00 41.62 133 PHE A O 1
ATOM 1071 N N . LYS A 1 134 ? -7.570 9.476 24.646 1.00 52.06 134 LYS A N 1
ATOM 1072 C CA . LYS A 1 134 ? -8.916 9.691 24.131 1.00 52.06 134 LYS A CA 1
ATOM 1073 C C . LYS A 1 134 ? -9.273 8.456 23.340 1.00 52.06 134 LYS A C 1
ATOM 1075 O O . LYS A 1 134 ? -8.559 8.101 22.405 1.00 52.06 134 LYS A O 1
ATOM 1080 N N . TYR A 1 135 ? -10.379 7.831 23.717 1.00 49.47 135 TYR A N 1
ATOM 1081 C CA . TYR A 1 135 ? -10.973 6.774 22.917 1.00 49.47 135 TYR A CA 1
ATOM 1082 C C . TYR A 1 135 ? -11.153 7.257 21.476 1.00 49.47 1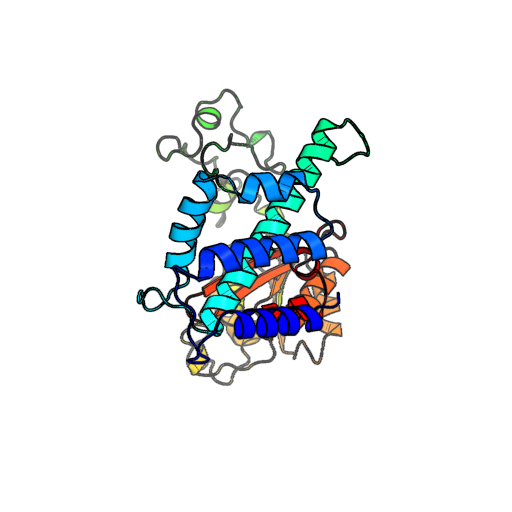35 TYR A C 1
ATOM 1084 O O . TYR A 1 135 ? -11.673 8.366 21.281 1.00 49.47 135 TYR A O 1
ATOM 1092 N N . PRO A 1 136 ? -10.766 6.447 20.475 1.00 52.00 136 PRO A N 1
ATOM 1093 C CA . PRO A 1 136 ? -11.281 6.606 19.123 1.00 52.00 136 PRO A CA 1
ATOM 1094 C C . PRO A 1 136 ? -12.800 6.830 19.158 1.00 52.00 136 PRO A C 1
ATOM 1096 O O . PRO A 1 136 ? -13.501 6.295 20.023 1.00 52.00 136 PRO A O 1
ATOM 1099 N N . ARG A 1 137 ? -13.330 7.660 18.252 1.00 49.50 137 ARG A N 1
ATOM 1100 C CA . ARG A 1 137 ? -14.767 8.005 18.266 1.00 49.50 137 ARG A CA 1
ATOM 1101 C C . ARG A 1 137 ? -15.661 6.771 18.152 1.00 49.50 137 ARG A C 1
ATOM 1103 O O . ARG A 1 137 ? -16.760 6.783 18.701 1.00 49.50 137 ARG A O 1
ATOM 1110 N N . ASP A 1 138 ? -15.131 5.729 17.528 1.00 47.69 138 ASP A N 1
ATOM 1111 C CA . ASP A 1 138 ? -15.840 4.516 17.139 1.00 47.69 138 ASP A CA 1
ATOM 1112 C C . ASP A 1 138 ? -15.809 3.425 18.225 1.00 47.69 138 ASP A C 1
ATOM 1114 O O . ASP A 1 138 ? -16.416 2.371 18.059 1.00 47.69 138 ASP A O 1
ATOM 1118 N N . VAL A 1 139 ? -15.155 3.675 19.370 1.00 54.34 139 VAL A N 1
ATOM 1119 C CA . VAL A 1 139 ? -15.214 2.770 20.533 1.00 54.34 139 VAL A CA 1
ATOM 1120 C C . VAL A 1 139 ? -16.601 2.872 21.168 1.00 54.34 139 VAL A C 1
ATOM 1122 O O . VAL A 1 139 ? -16.999 3.984 21.567 1.00 54.34 139 VAL A O 1
ATOM 1125 N N . ARG A 1 140 ? -17.321 1.746 21.314 1.00 57.62 140 ARG A N 1
ATOM 1126 C CA . ARG A 1 140 ? -18.642 1.731 21.968 1.00 57.62 140 ARG A CA 1
ATOM 1127 C C . ARG A 1 140 ? -18.505 2.245 23.400 1.00 57.62 140 ARG A C 1
ATOM 1129 O O . ARG A 1 140 ? -17.481 2.038 24.047 1.00 57.62 140 ARG A O 1
ATOM 1136 N N . LYS A 1 141 ? -19.501 2.982 23.900 1.00 60.19 141 LYS A N 1
ATOM 1137 C CA . LYS A 1 141 ? -19.391 3.676 25.201 1.00 60.19 141 LYS A CA 1
ATOM 1138 C C . LYS A 1 141 ? -19.175 2.699 26.356 1.00 60.19 141 LYS A C 1
ATOM 1140 O O . LYS A 1 141 ? -18.446 3.020 27.283 1.00 60.19 141 LYS A O 1
ATOM 1145 N N . GLU A 1 142 ? -19.787 1.533 26.259 1.00 59.34 142 GLU A N 1
ATOM 1146 C CA . GLU A 1 142 ? -19.713 0.410 27.185 1.00 59.34 142 GLU A CA 1
ATOM 1147 C C . GLU A 1 142 ? -18.339 -0.282 27.214 1.00 59.34 142 GLU A C 1
ATOM 1149 O O . GLU A 1 142 ? -18.006 -0.919 28.207 1.00 59.34 142 GLU A O 1
ATOM 1154 N N . GLU A 1 143 ? -17.517 -0.113 26.175 1.00 55.28 143 GLU A N 1
ATOM 1155 C CA . GLU A 1 143 ? -16.142 -0.637 26.114 1.00 55.28 143 GLU A CA 1
ATOM 1156 C C . GLU A 1 143 ? -15.094 0.371 26.589 1.00 55.28 143 GLU A C 1
ATOM 1158 O O . GLU A 1 143 ? -13.903 0.065 26.678 1.00 55.28 143 GLU A O 1
ATOM 1163 N N . ARG A 1 144 ? -15.513 1.609 26.862 1.00 63.12 144 ARG A N 1
ATOM 1164 C CA . ARG A 1 144 ? -14.619 2.637 27.384 1.00 63.12 144 ARG A CA 1
ATOM 1165 C C . ARG A 1 144 ? -14.388 2.366 28.864 1.00 63.12 144 ARG A C 1
ATOM 1167 O O . ARG A 1 144 ? -15.340 2.257 29.631 1.00 63.12 144 ARG A O 1
ATOM 1174 N N . TRP A 1 145 ? -13.130 2.365 29.296 1.00 57.34 145 TRP A N 1
ATOM 1175 C CA . TRP A 1 145 ? -12.809 2.585 30.704 1.00 57.34 145 TRP A CA 1
ATOM 1176 C C . TRP A 1 145 ? -13.495 3.871 31.183 1.00 57.34 145 TRP A C 1
ATOM 1178 O O . TRP A 1 145 ? -13.361 4.904 30.508 1.00 57.34 145 TRP A O 1
ATOM 1188 N N . PRO A 1 146 ? -14.204 3.828 32.324 1.00 64.69 146 PRO A N 1
ATOM 1189 C CA . PRO A 1 146 ? -14.782 5.016 32.934 1.00 64.69 146 PRO A CA 1
ATOM 1190 C C . PRO A 1 146 ? -13.722 6.110 33.105 1.00 64.69 146 PRO A C 1
ATOM 1192 O O . PRO A 1 146 ? -12.600 5.827 33.508 1.00 64.69 146 PRO A O 1
ATOM 1195 N N . GLU A 1 147 ? -14.061 7.375 32.849 1.00 68.50 147 GLU A N 1
ATOM 1196 C CA . GLU A 1 147 ? -13.080 8.479 32.915 1.00 68.50 147 GLU A CA 1
ATOM 1197 C C . GLU A 1 147 ? -12.437 8.641 34.307 1.00 68.50 147 GLU A C 1
ATOM 1199 O O . GLU A 1 147 ? -11.352 9.200 34.474 1.00 68.50 147 GLU A O 1
ATOM 1204 N N . ASN A 1 148 ? -13.114 8.150 35.342 1.00 66.62 148 ASN A N 1
ATOM 1205 C CA . ASN A 1 148 ? -12.627 8.153 36.712 1.00 66.62 148 ASN A CA 1
ATOM 1206 C C . ASN A 1 148 ? -11.821 6.899 37.086 1.00 66.62 148 ASN A C 1
ATOM 1208 O O . ASN A 1 148 ? -11.248 6.893 38.183 1.00 66.62 148 ASN A O 1
ATOM 1212 N N . SER A 1 149 ? -11.770 5.883 36.222 1.00 60.00 149 SER A N 1
ATOM 1213 C CA . SER A 1 149 ? -11.120 4.610 36.501 1.00 60.00 149 SER A CA 1
ATOM 1214 C C . SER A 1 149 ? -9.593 4.762 36.548 1.00 60.00 149 SER A C 1
ATOM 1216 O O . SER A 1 149 ? -9.035 5.671 35.915 1.00 60.00 149 SER A O 1
ATOM 1218 N N . PRO A 1 150 ? -8.892 3.908 37.315 1.00 55.16 150 PRO A N 1
ATOM 1219 C CA . PRO A 1 150 ? -7.434 3.876 37.318 1.00 55.16 150 PRO A CA 1
ATOM 1220 C C . PRO A 1 150 ? -6.861 3.753 35.902 1.00 55.16 150 PRO A C 1
ATOM 1222 O O . PRO A 1 150 ? -5.939 4.477 35.560 1.00 55.16 150 PRO A O 1
ATOM 1225 N N . GLU A 1 151 ? -7.463 2.936 35.043 1.00 57.94 151 GLU A N 1
ATOM 1226 C CA . GLU A 1 151 ? -7.007 2.636 33.682 1.00 57.94 151 GLU A CA 1
ATOM 1227 C C . GLU A 1 151 ? -7.062 3.850 32.750 1.00 57.94 151 GLU A C 1
ATOM 1229 O O . GLU A 1 151 ? -6.090 4.129 32.046 1.00 57.94 151 GLU A O 1
ATOM 1234 N N . TYR A 1 152 ? -8.146 4.636 32.795 1.00 61.97 152 TYR A N 1
ATOM 1235 C CA . TYR A 1 152 ? -8.241 5.884 32.030 1.00 61.97 152 TYR A CA 1
ATOM 1236 C C . TYR A 1 152 ? -7.202 6.918 32.490 1.00 61.97 152 TYR A C 1
ATOM 1238 O O . TYR A 1 152 ? -6.599 7.625 31.680 1.00 61.97 152 TYR A O 1
ATOM 1246 N N . LYS A 1 153 ? -6.963 6.998 33.805 1.00 58.47 153 LYS A N 1
ATOM 1247 C CA . LYS A 1 153 ? -6.029 7.958 34.415 1.00 58.47 153 LYS A CA 1
ATOM 1248 C C . LYS A 1 153 ? -4.563 7.574 34.241 1.00 58.47 153 LYS A C 1
ATOM 1250 O O . LYS A 1 153 ? -3.702 8.451 34.249 1.00 58.47 153 LYS A O 1
ATOM 1255 N N . ALA A 1 154 ? -4.274 6.286 34.104 1.00 55.03 154 ALA A N 1
ATOM 1256 C CA . ALA A 1 154 ? -2.922 5.757 34.177 1.00 55.03 154 ALA A CA 1
ATOM 1257 C C . ALA A 1 154 ? -2.190 5.708 32.816 1.00 55.03 154 ALA A C 1
ATOM 1259 O O . ALA A 1 154 ? -0.971 5.512 32.769 1.00 55.03 154 ALA A O 1
ATOM 1260 N N . GLY A 1 155 ? -2.887 5.973 31.707 1.00 56.41 155 GLY A N 1
ATOM 1261 C CA . GLY A 1 155 ? -2.275 6.178 30.390 1.00 56.41 155 GLY A CA 1
ATOM 1262 C C . GLY A 1 155 ? -1.585 4.931 29.812 1.00 56.41 155 GLY A C 1
ATOM 1263 O O . GLY A 1 155 ? -1.956 3.803 30.099 1.00 56.41 155 GLY A O 1
ATOM 1264 N N . ILE A 1 156 ? -0.567 5.128 28.965 1.00 49.44 156 ILE A N 1
ATOM 1265 C CA . ILE A 1 156 ? 0.066 4.083 28.119 1.00 49.44 156 ILE A CA 1
ATOM 1266 C C . ILE A 1 156 ? 1.155 3.236 28.816 1.00 49.44 156 ILE A C 1
ATOM 1268 O O . ILE A 1 156 ? 1.839 2.443 28.163 1.00 49.44 156 ILE A O 1
ATOM 1272 N N . SER A 1 157 ? 1.355 3.395 30.127 1.00 48.31 157 SER A N 1
ATOM 1273 C CA . SER A 1 157 ? 2.413 2.683 30.859 1.00 48.31 157 SER A CA 1
ATOM 1274 C C . SER A 1 157 ? 2.157 1.162 30.901 1.00 48.31 157 SER A C 1
ATOM 1276 O O . SER A 1 157 ? 1.016 0.705 30.983 1.00 48.31 157 SER A O 1
ATOM 1278 N N . ARG A 1 158 ? 3.229 0.354 30.848 1.00 46.28 158 ARG A N 1
ATOM 1279 C CA . ARG A 1 158 ? 3.148 -1.122 30.902 1.00 46.28 158 ARG A CA 1
ATOM 1280 C C . ARG A 1 158 ? 2.547 -1.643 32.208 1.00 46.28 158 ARG A C 1
ATOM 1282 O O . ARG A 1 158 ? 1.874 -2.666 32.182 1.00 46.28 158 ARG A O 1
ATOM 1289 N N . GLU A 1 159 ? 2.779 -0.933 33.303 1.00 47.38 159 GLU A N 1
ATOM 1290 C CA . GLU A 1 159 ? 2.319 -1.262 34.659 1.00 47.38 159 GLU A CA 1
ATOM 1291 C C . GLU A 1 159 ? 0.800 -1.089 34.801 1.00 47.38 159 GLU A C 1
ATOM 1293 O O . GLU A 1 159 ? 0.173 -1.697 35.661 1.00 47.38 159 GLU A O 1
ATOM 1298 N N . ASN A 1 160 ? 0.205 -0.311 33.891 1.00 47.19 160 ASN A N 1
ATOM 1299 C CA . ASN A 1 160 ? -1.206 0.063 33.884 1.00 47.19 160 ASN A CA 1
ATOM 1300 C C . ASN A 1 160 ? -2.038 -0.755 32.885 1.00 47.19 160 ASN A C 1
ATOM 1302 O O . ASN A 1 160 ? -3.209 -0.460 32.649 1.00 47.19 160 ASN A O 1
ATOM 1306 N N . ARG A 1 161 ? -1.438 -1.786 32.275 1.00 53.16 161 ARG A N 1
ATOM 1307 C CA . ARG A 1 161 ? -2.131 -2.707 31.370 1.00 53.16 161 ARG A CA 1
ATOM 1308 C C . ARG A 1 161 ? -3.008 -3.647 32.187 1.00 53.16 161 ARG A C 1
ATOM 1310 O O . ARG A 1 161 ? -2.546 -4.680 32.664 1.00 53.16 161 ARG A O 1
ATOM 1317 N N . VAL A 1 162 ? -4.279 -3.297 32.336 1.00 51.84 162 VAL A N 1
ATOM 1318 C CA . VAL A 1 162 ? -5.275 -4.230 32.867 1.00 51.84 162 VAL A CA 1
ATOM 1319 C C . VAL A 1 162 ? -5.624 -5.261 31.798 1.00 51.84 162 VAL A C 1
ATOM 1321 O O . VAL A 1 162 ? -5.439 -5.038 30.597 1.00 51.84 162 VAL A O 1
ATOM 1324 N N . LYS A 1 163 ? -6.064 -6.434 32.259 1.00 49.69 163 LYS A N 1
ATOM 1325 C CA . LYS A 1 163 ? -6.449 -7.549 31.402 1.00 49.69 163 LYS A CA 1
ATOM 1326 C C . LYS A 1 163 ? -7.511 -7.060 30.398 1.00 49.69 163 LYS A C 1
ATOM 1328 O O . LYS A 1 163 ? -8.446 -6.381 30.823 1.00 49.69 163 LYS A O 1
ATOM 1333 N N . PRO A 1 164 ? -7.352 -7.363 29.101 1.00 53.97 164 PRO A N 1
ATOM 1334 C CA . PRO A 1 164 ? -8.321 -6.986 28.082 1.00 53.97 164 PRO A CA 1
ATOM 1335 C C . PRO A 1 164 ? -9.758 -7.396 28.453 1.00 53.97 164 PRO A C 1
ATOM 1337 O O . PRO A 1 164 ? -9.913 -8.372 29.201 1.00 53.97 164 PRO A O 1
ATOM 1340 N N . PRO A 1 165 ? -10.794 -6.694 27.944 1.00 55.88 165 PRO A N 1
ATOM 1341 C CA . PRO A 1 165 ? -12.180 -7.114 28.133 1.00 55.88 165 PRO A CA 1
ATOM 1342 C C . PRO A 1 165 ? -12.359 -8.583 27.711 1.00 55.88 165 PRO A C 1
ATOM 1344 O O . PRO A 1 165 ? -11.593 -9.083 26.882 1.00 55.88 165 PRO A O 1
ATOM 1347 N N . PRO A 1 166 ? -13.315 -9.311 28.309 1.00 56.88 166 PRO A N 1
ATOM 1348 C CA . PRO A 1 166 ? -13.577 -10.685 27.909 1.00 56.88 166 PRO A CA 1
ATOM 1349 C C . PRO A 1 166 ? -13.920 -10.748 26.411 1.00 56.88 166 PRO A C 1
ATOM 1351 O O . PRO A 1 166 ? -14.491 -9.792 25.879 1.00 56.88 166 PRO A O 1
ATOM 1354 N N . PRO A 1 167 ? -13.552 -11.844 25.727 1.00 59.19 167 PRO A N 1
ATOM 1355 C CA . PRO A 1 167 ? -13.811 -11.999 24.303 1.00 59.19 167 PRO A CA 1
ATOM 1356 C C . PRO A 1 167 ? -15.303 -11.853 23.990 1.00 59.19 167 PRO A C 1
ATOM 1358 O O . PRO A 1 167 ? -16.152 -12.339 24.735 1.00 59.19 167 PRO A O 1
ATOM 1361 N N . GLU A 1 168 ? -15.618 -11.182 22.878 1.00 62.00 168 GLU A N 1
ATOM 1362 C CA . GLU A 1 168 ? -17.006 -11.004 22.425 1.00 62.00 168 GLU A CA 1
ATOM 1363 C C . GLU A 1 168 ? -17.659 -12.342 22.061 1.00 62.00 168 GLU A C 1
ATOM 1365 O O . GLU A 1 168 ? -18.864 -12.520 22.228 1.00 62.00 168 GLU A O 1
ATOM 1370 N N . VAL A 1 169 ? -16.847 -13.274 21.555 1.00 71.31 169 VAL A N 1
ATOM 1371 C CA . VAL A 1 169 ? -17.222 -14.637 21.191 1.00 71.31 169 VAL A CA 1
ATOM 1372 C C . VAL A 1 169 ? -16.152 -15.550 21.771 1.00 71.31 169 VAL A C 1
ATOM 1374 O O . VAL A 1 169 ? -15.008 -15.509 21.341 1.00 71.31 169 VAL A O 1
ATOM 1377 N N . GLU A 1 170 ? -16.503 -16.352 22.771 1.00 74.69 170 GLU A N 1
ATOM 1378 C CA . GLU A 1 170 ? -15.534 -17.206 23.459 1.00 74.69 170 GLU A CA 1
ATOM 1379 C C . GLU A 1 170 ? -14.845 -18.178 22.485 1.00 74.69 170 GLU A C 1
ATOM 1381 O O . GLU A 1 170 ? -15.499 -19.007 21.851 1.00 74.69 170 GLU A O 1
ATOM 1386 N N . GLY A 1 171 ? -13.515 -18.078 22.374 1.00 79.44 171 GLY A N 1
ATOM 1387 C CA . GLY A 1 171 ? -12.712 -18.952 21.520 1.00 79.44 171 GLY A CA 1
ATOM 1388 C C . GLY A 1 171 ? -12.652 -18.521 20.053 1.00 79.44 171 GLY A C 1
ATOM 1389 O O . GLY A 1 171 ? -12.209 -19.311 19.214 1.00 79.44 171 GLY A O 1
ATOM 1390 N N . ASP A 1 172 ? -13.075 -17.297 19.720 1.00 87.06 172 ASP A N 1
ATOM 1391 C CA . ASP A 1 172 ? -12.922 -16.754 18.374 1.00 87.06 172 ASP A CA 1
ATOM 1392 C C . ASP A 1 172 ? -11.445 -16.474 18.060 1.00 87.06 172 ASP A C 1
ATOM 1394 O O . ASP A 1 172 ? -10.657 -15.975 18.865 1.00 87.06 172 ASP A O 1
ATOM 1398 N N . VAL A 1 173 ? -11.053 -16.774 16.826 1.00 89.62 173 VAL A N 1
ATOM 1399 C CA . VAL A 1 173 ? -9.679 -16.582 16.333 1.00 89.62 173 VAL A CA 1
ATOM 1400 C C . VAL A 1 173 ? -9.214 -15.122 16.403 1.00 89.62 173 VAL A C 1
ATOM 1402 O O . VAL A 1 173 ? -8.009 -14.867 16.469 1.00 89.62 173 VAL A O 1
ATOM 1405 N N . PHE A 1 174 ? -10.151 -14.168 16.437 1.00 90.25 174 PHE A N 1
ATOM 1406 C CA . PHE A 1 174 ? -9.873 -12.740 16.560 1.00 90.25 174 PHE A CA 1
ATOM 1407 C C . PHE A 1 174 ? -9.977 -12.206 17.990 1.00 90.25 174 PHE A C 1
ATOM 1409 O O . PHE A 1 174 ? -9.889 -10.994 18.175 1.00 90.25 174 PHE A O 1
ATOM 1416 N N . ASP A 1 175 ? -10.080 -13.056 19.017 1.00 86.06 175 ASP A N 1
ATOM 1417 C CA . ASP A 1 175 ? -10.191 -12.623 20.418 1.00 86.06 175 ASP A CA 1
ATOM 1418 C C . ASP A 1 175 ? -9.110 -11.607 20.802 1.00 86.06 175 ASP A C 1
ATOM 1420 O O . ASP A 1 175 ? -9.387 -10.575 21.405 1.00 86.06 175 ASP A O 1
ATOM 1424 N N . ARG A 1 176 ? -7.863 -11.827 20.370 1.00 84.56 176 ARG A N 1
ATOM 1425 C CA . ARG A 1 176 ? -6.760 -10.891 20.651 1.00 84.56 176 ARG A CA 1
ATOM 1426 C C . ARG A 1 176 ? -6.867 -9.552 19.917 1.00 84.56 176 ARG A C 1
ATOM 1428 O O . ARG A 1 176 ? -6.235 -8.597 20.359 1.00 84.56 176 ARG A O 1
ATOM 1435 N N . GLN A 1 177 ? -7.618 -9.485 18.821 1.00 86.62 177 GLN A N 1
ATOM 1436 C CA . GLN A 1 177 ? -7.881 -8.250 18.078 1.00 86.62 177 GLN A CA 1
ATOM 1437 C C . GLN A 1 177 ? -9.077 -7.504 18.679 1.00 86.62 177 GLN A C 1
ATOM 1439 O O . GLN A 1 177 ? -8.974 -6.311 18.948 1.00 86.62 177 GLN A O 1
ATOM 1444 N N . ARG A 1 178 ? -10.172 -8.217 18.979 1.00 79.62 178 ARG A N 1
ATOM 1445 C CA . ARG A 1 178 ? -11.413 -7.658 19.553 1.00 79.62 178 ARG A CA 1
ATOM 1446 C C . ARG A 1 178 ? -11.190 -6.945 20.882 1.00 79.62 178 ARG A C 1
ATOM 1448 O O . ARG A 1 178 ? -11.882 -5.991 21.202 1.00 79.62 178 ARG A O 1
ATOM 1455 N N . VAL A 1 179 ? -10.192 -7.375 21.647 1.00 73.44 179 VAL A N 1
ATOM 1456 C CA . VAL A 1 179 ? -9.881 -6.750 22.933 1.00 73.44 179 VAL A CA 1
ATOM 1457 C C . VAL A 1 179 ? -9.031 -5.479 22.845 1.00 73.44 179 VAL A C 1
ATOM 1459 O O . VAL A 1 179 ? -8.740 -4.851 23.868 1.00 73.44 179 VAL A O 1
ATOM 1462 N N . ILE A 1 180 ? -8.588 -5.101 21.644 1.00 74.81 180 ILE A N 1
ATOM 1463 C CA . ILE A 1 180 ? -7.882 -3.842 21.423 1.00 74.81 180 ILE A CA 1
ATOM 1464 C C . ILE A 1 180 ? -8.914 -2.719 21.485 1.00 74.81 180 ILE A C 1
ATOM 1466 O O . ILE A 1 180 ? -9.845 -2.659 20.689 1.00 74.81 180 ILE A O 1
ATOM 1470 N N . VAL A 1 181 ? -8.730 -1.793 22.423 1.00 70.25 181 VAL A N 1
ATOM 1471 C CA . VAL A 1 181 ? -9.634 -0.652 22.596 1.00 70.25 181 VAL A CA 1
ATOM 1472 C C . VAL A 1 181 ? -9.789 0.123 21.283 1.00 70.25 181 VAL A C 1
ATOM 1474 O O . VAL A 1 181 ? -8.823 0.678 20.760 1.00 70.25 181 VAL A O 1
ATOM 1477 N N . GLY A 1 182 ? -11.028 0.203 20.793 1.00 67.00 182 GLY A N 1
ATOM 1478 C CA . GLY A 1 182 ? -11.388 0.908 19.561 1.00 67.00 182 GLY A CA 1
ATOM 1479 C C . GLY A 1 182 ? -11.140 0.149 18.271 1.00 67.00 182 GLY A C 1
ATOM 1480 O O . GLY A 1 182 ? -11.387 0.691 17.198 1.00 67.00 182 GLY A O 1
ATOM 1481 N N . PHE A 1 183 ? -10.697 -1.097 18.371 1.00 75.69 183 PHE A N 1
ATOM 1482 C CA . PHE A 1 183 ? -10.721 -2.027 17.265 1.00 75.69 183 PHE A CA 1
ATOM 1483 C C . PHE A 1 183 ? -12.101 -2.681 17.194 1.00 75.69 183 PHE A C 1
ATOM 1485 O O . PHE A 1 183 ? -12.630 -3.138 18.201 1.00 75.69 183 PHE A O 1
ATOM 1492 N N . ASN A 1 184 ? -12.692 -2.733 16.003 1.00 80.62 184 ASN A N 1
ATOM 1493 C CA . ASN A 1 184 ? -13.980 -3.382 15.789 1.00 80.62 184 ASN A CA 1
ATOM 1494 C C . ASN A 1 184 ? -13.840 -4.397 14.660 1.00 80.62 184 ASN A C 1
ATOM 1496 O O . ASN A 1 184 ? -13.835 -4.038 13.482 1.00 80.62 184 ASN A O 1
ATOM 1500 N N . GLN A 1 185 ? -13.747 -5.671 15.032 1.00 87.12 185 GLN A N 1
ATOM 1501 C CA . GLN A 1 185 ? -13.578 -6.756 14.073 1.00 87.12 185 GLN A CA 1
ATOM 1502 C C . GLN A 1 185 ? -14.758 -6.853 13.096 1.00 87.12 185 GLN A C 1
ATOM 1504 O O . GLN A 1 185 ? -14.541 -7.114 11.920 1.00 87.12 185 GLN A O 1
ATOM 1509 N N . GLY A 1 186 ? -15.985 -6.562 13.543 1.00 85.56 186 GLY A N 1
ATOM 1510 C CA . GLY A 1 186 ? -17.164 -6.575 12.675 1.00 85.56 186 GLY A CA 1
ATOM 1511 C C . GLY A 1 186 ? -17.100 -5.532 11.556 1.00 85.56 186 GLY A C 1
ATOM 1512 O O . GLY A 1 186 ? -17.598 -5.788 10.465 1.00 85.56 186 GLY A O 1
ATOM 1513 N N . ILE A 1 187 ? -16.444 -4.386 11.786 1.00 87.25 187 ILE A N 1
ATOM 1514 C CA . ILE A 1 187 ? -16.159 -3.414 10.720 1.00 87.25 187 ILE A CA 1
ATOM 1515 C C . ILE A 1 187 ? -15.123 -3.991 9.754 1.00 87.25 187 ILE A C 1
ATOM 1517 O O . ILE A 1 187 ? -15.337 -3.919 8.547 1.00 87.25 187 ILE A O 1
ATOM 1521 N N . ILE A 1 188 ? -14.033 -4.581 10.259 1.00 92.94 188 ILE A N 1
ATOM 1522 C CA . ILE A 1 188 ? -12.963 -5.169 9.432 1.00 92.94 188 ILE A CA 1
ATOM 1523 C C . ILE A 1 188 ? -13.503 -6.288 8.529 1.00 92.94 188 ILE A C 1
ATOM 1525 O O . ILE A 1 188 ? -13.257 -6.276 7.324 1.00 92.94 188 ILE A O 1
ATOM 1529 N N . GLU A 1 189 ? -14.321 -7.186 9.083 1.00 93.69 189 GLU A N 1
ATOM 1530 C CA . GLU A 1 189 ? -14.954 -8.309 8.373 1.00 93.69 189 GLU A CA 1
ATOM 1531 C C . GLU A 1 189 ? -15.922 -7.853 7.260 1.00 93.69 189 GLU A C 1
ATOM 1533 O O . GLU A 1 189 ? -16.280 -8.649 6.398 1.00 93.69 189 GLU A O 1
ATOM 1538 N N . GLN A 1 190 ? -16.320 -6.575 7.225 1.00 93.38 190 GLN A N 1
ATOM 1539 C CA . GLN A 1 190 ? -17.163 -5.990 6.170 1.00 93.38 190 GLN A CA 1
ATOM 1540 C C . GLN A 1 190 ? -16.370 -5.240 5.089 1.00 93.38 190 GLN A C 1
ATOM 1542 O O . GLN A 1 190 ? -16.956 -4.783 4.108 1.00 93.38 190 GLN A O 1
ATOM 1547 N N . GLN A 1 191 ? -15.057 -5.064 5.263 1.00 97.56 191 GLN A N 1
ATOM 1548 C CA . GLN A 1 191 ? -14.245 -4.290 4.326 1.00 97.56 191 GLN A CA 1
ATOM 1549 C C . GLN A 1 191 ? -13.937 -5.068 3.044 1.00 97.56 191 GLN A C 1
ATOM 1551 O O . GLN A 1 191 ? -13.775 -6.291 3.052 1.00 97.56 191 GLN A O 1
ATOM 1556 N N . VAL A 1 192 ? -13.803 -4.318 1.947 1.00 98.50 192 VAL A N 1
ATOM 1557 C CA . VAL A 1 192 ? -13.359 -4.819 0.643 1.00 98.50 192 VAL A CA 1
ATOM 1558 C C . VAL A 1 192 ? -12.093 -4.061 0.267 1.00 98.50 192 VAL A C 1
ATOM 1560 O O . VAL A 1 192 ? -12.147 -2.890 -0.107 1.00 98.50 192 VAL A O 1
ATOM 1563 N N . CYS A 1 193 ? -10.937 -4.700 0.395 1.00 98.69 193 CYS A N 1
ATOM 1564 C CA . CYS A 1 193 ? -9.647 -4.063 0.156 1.00 98.69 193 CYS A CA 1
ATOM 1565 C C . CYS A 1 193 ? -9.119 -4.402 -1.237 1.00 98.69 193 CYS A C 1
ATOM 1567 O O . CYS A 1 193 ? -9.064 -5.569 -1.623 1.00 98.69 193 CYS A O 1
ATOM 1569 N N . PHE A 1 194 ? -8.702 -3.377 -1.980 1.00 98.75 194 PHE A N 1
ATOM 1570 C CA . PHE A 1 194 ? -8.024 -3.538 -3.260 1.00 98.75 194 PHE A CA 1
ATOM 1571 C C . PHE A 1 194 ? -6.512 -3.471 -3.057 1.00 98.75 194 PHE A C 1
ATOM 1573 O O . PHE A 1 194 ? -6.009 -2.444 -2.617 1.00 98.75 194 PHE A O 1
ATOM 1580 N N . VAL A 1 195 ? -5.796 -4.542 -3.383 1.00 98.62 195 VAL A N 1
ATOM 1581 C CA . VAL A 1 195 ? -4.332 -4.581 -3.409 1.00 98.62 195 VAL A CA 1
ATOM 1582 C C . VAL A 1 195 ? -3.884 -4.505 -4.866 1.00 98.62 195 VAL A C 1
ATOM 1584 O O . VAL A 1 195 ? -3.999 -5.467 -5.628 1.00 98.62 195 VAL A O 1
ATOM 1587 N N . LEU A 1 196 ? -3.421 -3.323 -5.256 1.00 97.81 196 LEU A N 1
ATOM 1588 C CA . LEU A 1 196 ? -2.930 -3.017 -6.590 1.00 97.81 196 LEU A CA 1
ATOM 1589 C C . LEU A 1 196 ? -1.424 -3.282 -6.615 1.00 97.81 196 LEU A C 1
ATOM 1591 O O . LEU A 1 196 ? -0.656 -2.546 -6.000 1.00 97.81 196 LEU A O 1
ATOM 1595 N N . GLY A 1 197 ? -1.017 -4.346 -7.303 1.00 97.19 197 GLY A N 1
ATOM 1596 C CA . GLY A 1 197 ? 0.339 -4.887 -7.288 1.00 97.19 197 GLY A CA 1
ATOM 1597 C C . GLY A 1 197 ? 0.531 -5.925 -6.182 1.00 97.19 197 GLY A C 1
ATOM 1598 O O . GLY A 1 197 ? 0.297 -5.665 -5.007 1.00 97.19 197 GLY A O 1
ATOM 1599 N N . THR A 1 198 ? 1.018 -7.104 -6.554 1.00 96.56 198 THR A N 1
ATOM 1600 C CA . THR A 1 198 ? 1.394 -8.218 -5.670 1.00 96.56 198 THR A CA 1
ATOM 1601 C C . THR A 1 198 ? 2.910 -8.429 -5.666 1.00 96.56 198 THR A C 1
ATOM 1603 O O . THR A 1 198 ? 3.399 -9.555 -5.674 1.00 96.56 198 THR A O 1
ATOM 1606 N N . GLY A 1 199 ? 3.677 -7.333 -5.641 1.00 94.69 199 GLY A N 1
ATOM 1607 C CA . GLY A 1 199 ? 5.114 -7.340 -5.340 1.00 94.69 199 GLY A CA 1
ATOM 1608 C C . GLY A 1 199 ? 5.400 -7.579 -3.850 1.00 94.69 199 GLY A C 1
ATOM 1609 O O . GLY A 1 199 ? 4.553 -8.095 -3.130 1.00 94.69 199 GLY A O 1
ATOM 1610 N N . GLY A 1 200 ? 6.578 -7.182 -3.353 1.00 94.25 200 GLY A N 1
ATOM 1611 C CA . GLY A 1 200 ? 6.946 -7.403 -1.939 1.00 94.25 200 GLY A CA 1
ATOM 1612 C C . GLY A 1 200 ? 5.959 -6.744 -0.970 1.00 94.25 200 GLY A C 1
ATOM 1613 O O . GLY A 1 200 ? 5.307 -7.418 -0.177 1.00 94.25 200 GLY A O 1
ATOM 1614 N N . ILE A 1 201 ? 5.752 -5.435 -1.142 1.00 94.88 201 ILE A N 1
ATOM 1615 C CA . ILE A 1 201 ? 4.819 -4.630 -0.338 1.00 94.88 201 ILE A CA 1
ATOM 1616 C C . ILE A 1 201 ? 3.380 -5.144 -0.470 1.00 94.88 201 ILE A C 1
ATOM 1618 O O . ILE A 1 201 ? 2.672 -5.299 0.526 1.00 94.88 201 ILE A O 1
ATOM 1622 N N . GLY A 1 202 ? 2.948 -5.441 -1.698 1.00 96.81 202 GLY A N 1
ATOM 1623 C CA . GLY A 1 202 ? 1.602 -5.938 -1.978 1.00 96.81 202 GLY A CA 1
ATOM 1624 C C . GLY A 1 202 ? 1.311 -7.289 -1.326 1.00 96.81 202 GLY A C 1
ATOM 1625 O O . GLY A 1 202 ? 0.237 -7.483 -0.760 1.00 96.81 202 GLY A O 1
ATOM 1626 N N . GLN A 1 203 ? 2.279 -8.207 -1.339 1.00 96.69 203 GLN A N 1
ATOM 1627 C CA . GLN A 1 203 ? 2.153 -9.525 -0.717 1.00 96.69 203 GLN A CA 1
ATOM 1628 C C . GLN A 1 203 ? 2.054 -9.441 0.806 1.00 96.69 203 GLN A C 1
ATOM 1630 O O . GLN A 1 203 ? 1.133 -10.022 1.382 1.00 96.69 203 GLN A O 1
ATOM 1635 N N . ASP A 1 204 ? 2.937 -8.678 1.455 1.00 95.88 204 ASP A N 1
ATOM 1636 C CA . ASP A 1 204 ? 2.875 -8.466 2.906 1.00 95.88 204 ASP A CA 1
ATOM 1637 C C . ASP A 1 204 ? 1.565 -7.785 3.319 1.00 95.88 204 ASP A C 1
ATOM 1639 O O . ASP A 1 204 ? 0.939 -8.162 4.317 1.00 95.88 204 ASP A O 1
ATOM 1643 N N . THR A 1 205 ? 1.104 -6.826 2.513 1.00 97.12 205 THR A N 1
ATOM 1644 C CA . THR A 1 205 ? -0.179 -6.150 2.720 1.00 97.12 205 THR A CA 1
ATOM 1645 C C . THR A 1 205 ? -1.339 -7.137 2.613 1.00 97.12 205 THR A C 1
ATOM 1647 O O . THR A 1 205 ? -2.128 -7.252 3.550 1.00 97.12 205 THR A O 1
ATOM 1650 N N . ALA A 1 206 ? -1.432 -7.903 1.524 1.00 98.06 206 ALA A N 1
ATOM 1651 C CA . ALA A 1 206 ? -2.505 -8.871 1.314 1.00 98.06 206 ALA A CA 1
ATOM 1652 C C . ALA A 1 206 ? -2.527 -9.963 2.397 1.00 98.06 206 ALA A C 1
ATOM 1654 O O . ALA A 1 206 ? -3.589 -10.291 2.931 1.00 98.06 206 ALA A O 1
ATOM 1655 N N . LEU A 1 207 ? -1.357 -10.481 2.784 1.00 98.00 207 LEU A N 1
ATOM 1656 C CA . LEU A 1 207 ? -1.226 -11.454 3.868 1.00 98.00 207 LEU A CA 1
ATOM 1657 C C . LEU A 1 207 ? -1.692 -10.875 5.210 1.00 98.00 207 LEU A C 1
ATOM 1659 O O . LEU A 1 207 ? -2.373 -11.555 5.982 1.00 98.00 207 LEU A O 1
ATOM 1663 N N . THR A 1 208 ? -1.346 -9.618 5.489 1.00 97.12 208 THR A N 1
ATOM 1664 C CA . THR A 1 208 ? -1.759 -8.927 6.714 1.00 97.12 208 THR A CA 1
ATOM 1665 C C . THR A 1 208 ? -3.267 -8.704 6.736 1.00 97.12 208 THR A C 1
ATOM 1667 O O . THR A 1 208 ? -3.907 -9.045 7.728 1.00 97.12 208 THR A O 1
ATOM 1670 N N . LEU A 1 209 ? -3.860 -8.223 5.639 1.00 97.94 209 LEU A N 1
ATOM 1671 C CA . LEU A 1 209 ? -5.313 -8.061 5.508 1.00 97.94 209 LEU A CA 1
ATOM 1672 C C . LEU A 1 209 ? -6.045 -9.397 5.705 1.00 97.94 209 LEU A C 1
ATOM 1674 O O . LEU A 1 209 ? -7.048 -9.455 6.419 1.00 97.94 209 LEU A O 1
ATOM 1678 N N . ALA A 1 210 ? -5.498 -10.489 5.161 1.00 98.00 210 ALA A N 1
ATOM 1679 C CA . ALA A 1 210 ? -6.084 -11.818 5.305 1.00 98.00 210 ALA A CA 1
ATOM 1680 C C . ALA A 1 210 ? -6.067 -12.325 6.760 1.00 98.00 210 ALA A C 1
ATOM 1682 O O . ALA A 1 210 ? -7.001 -12.995 7.208 1.00 98.00 210 ALA A O 1
ATOM 1683 N N . ARG A 1 211 ? -5.016 -11.979 7.517 1.00 96.62 211 ARG A N 1
ATOM 1684 C CA . ARG A 1 211 ? -4.876 -12.276 8.955 1.00 96.62 211 ARG A CA 1
ATOM 1685 C C . ARG A 1 211 ? -5.689 -11.336 9.847 1.00 96.62 211 ARG A C 1
ATOM 1687 O O . ARG A 1 211 ? -6.071 -11.730 10.948 1.00 96.62 211 ARG A O 1
ATOM 1694 N N . LEU A 1 212 ? -5.953 -10.114 9.388 1.00 95.56 212 LEU A N 1
ATOM 1695 C CA . LEU A 1 212 ? -6.874 -9.173 10.029 1.00 95.56 212 LEU A CA 1
ATOM 1696 C C . LEU A 1 212 ? -8.340 -9.582 9.848 1.00 95.56 212 LEU A C 1
ATOM 1698 O O . LEU A 1 212 ? -9.195 -9.073 10.560 1.00 95.56 212 LEU A O 1
ATOM 1702 N N . GLY A 1 213 ? -8.640 -10.505 8.930 1.00 96.31 213 GLY A N 1
ATOM 1703 C CA . GLY A 1 213 ? -10.007 -10.957 8.684 1.00 96.31 213 GLY A CA 1
ATOM 1704 C C . GLY A 1 213 ? -10.827 -9.964 7.872 1.00 96.31 213 GLY A C 1
ATOM 1705 O O . GLY A 1 213 ? -12.021 -9.834 8.113 1.00 96.31 213 GLY A O 1
ATOM 1706 N N . VAL A 1 214 ? -10.194 -9.242 6.944 1.00 97.94 214 VAL A N 1
ATOM 1707 C CA . VAL A 1 214 ? -10.908 -8.400 5.976 1.00 97.94 214 VAL A CA 1
ATOM 1708 C C . VAL A 1 214 ? -11.897 -9.255 5.184 1.00 97.94 214 VAL A C 1
ATOM 1710 O O . VAL A 1 214 ? -11.545 -10.339 4.736 1.00 97.94 214 VAL A O 1
ATOM 1713 N N . GLY A 1 215 ? -13.123 -8.772 4.984 1.00 97.75 215 GLY A N 1
ATOM 1714 C CA . GLY A 1 215 ? -14.175 -9.550 4.320 1.00 97.75 215 GLY A CA 1
ATOM 1715 C C . GLY A 1 215 ? -13.789 -10.024 2.919 1.00 97.75 215 GLY A C 1
ATOM 1716 O O . GLY A 1 215 ? -13.946 -11.200 2.591 1.00 97.75 215 GLY A O 1
ATOM 1717 N N . LYS A 1 216 ? -13.234 -9.122 2.103 1.00 98.69 216 LYS A N 1
ATOM 1718 C CA . LYS A 1 216 ? -12.780 -9.437 0.746 1.00 98.69 216 LYS A CA 1
ATOM 1719 C C . LYS A 1 216 ? -11.501 -8.699 0.369 1.00 98.69 216 LYS A C 1
ATOM 1721 O O . LYS A 1 216 ? -11.364 -7.504 0.620 1.00 98.69 216 LYS A O 1
ATOM 1726 N N . ILE A 1 217 ? -10.585 -9.406 -0.281 1.00 98.75 217 ILE A N 1
ATOM 1727 C CA . ILE A 1 217 ? -9.324 -8.879 -0.796 1.00 98.75 217 ILE A CA 1
ATOM 1728 C C . ILE A 1 217 ? -9.299 -9.134 -2.299 1.00 98.75 217 ILE A C 1
ATOM 1730 O O . ILE A 1 217 ? -9.308 -10.281 -2.745 1.00 98.75 217 ILE A O 1
ATOM 1734 N N . ILE A 1 218 ? -9.276 -8.057 -3.076 1.00 98.75 218 ILE A N 1
ATOM 1735 C CA . ILE A 1 218 ? -9.135 -8.105 -4.531 1.00 98.75 218 ILE A CA 1
ATOM 1736 C C . ILE A 1 218 ? -7.685 -7.764 -4.842 1.00 98.75 218 ILE A C 1
ATOM 1738 O O . ILE A 1 218 ? -7.216 -6.702 -4.446 1.00 98.75 218 ILE A O 1
ATOM 1742 N N . MET A 1 219 ? -6.970 -8.653 -5.521 1.00 98.75 219 MET A N 1
ATOM 1743 C CA . MET A 1 219 ? -5.567 -8.462 -5.882 1.00 98.75 219 MET A CA 1
ATOM 1744 C C . MET A 1 219 ? -5.422 -8.363 -7.397 1.00 98.75 219 MET A C 1
ATOM 1746 O O . MET A 1 219 ? -5.995 -9.178 -8.123 1.00 98.75 219 MET A O 1
ATOM 1750 N N . LEU A 1 220 ? -4.644 -7.389 -7.869 1.00 98.50 220 LEU A N 1
ATOM 1751 C CA . LEU A 1 220 ? -4.359 -7.197 -9.291 1.00 98.50 220 LEU A CA 1
ATOM 1752 C C . LEU A 1 220 ? -2.856 -7.113 -9.534 1.00 98.50 220 LEU A C 1
ATOM 1754 O O . LEU A 1 220 ? -2.173 -6.321 -8.895 1.00 98.50 220 LEU A O 1
ATOM 1758 N N . ASP A 1 221 ? -2.355 -7.910 -10.472 1.00 98.31 221 ASP A N 1
ATOM 1759 C CA . ASP A 1 221 ? -0.960 -7.887 -10.928 1.00 98.31 221 ASP A CA 1
ATOM 1760 C C . ASP A 1 221 ? -0.882 -8.451 -12.354 1.00 98.31 221 ASP A C 1
ATOM 1762 O O . ASP A 1 221 ? -1.724 -9.266 -12.729 1.00 98.31 221 ASP A O 1
ATOM 1766 N N . CYS A 1 222 ? 0.104 -8.051 -13.152 1.00 97.31 222 CYS A N 1
ATOM 1767 C CA . CYS A 1 222 ? 0.321 -8.562 -14.510 1.00 97.31 222 CYS A CA 1
ATOM 1768 C C . CYS A 1 222 ? 1.567 -9.433 -14.661 1.00 97.31 222 CYS A C 1
ATOM 1770 O O . CYS A 1 222 ? 1.775 -10.021 -15.725 1.00 97.31 222 CYS A O 1
ATOM 1772 N N . ASP A 1 223 ? 2.396 -9.501 -13.626 1.00 96.94 223 ASP A N 1
ATOM 1773 C CA . ASP A 1 223 ? 3.677 -10.168 -13.693 1.00 96.94 223 ASP A CA 1
ATOM 1774 C C . ASP A 1 223 ? 3.572 -11.664 -13.383 1.00 96.94 223 ASP A C 1
ATOM 1776 O O . ASP A 1 223 ? 2.715 -12.158 -12.639 1.00 96.94 223 ASP A O 1
ATOM 1780 N N . THR A 1 224 ? 4.572 -12.389 -13.872 1.00 97.69 224 THR A N 1
ATOM 1781 C CA . THR A 1 224 ? 4.937 -13.723 -13.392 1.00 97.69 224 THR A CA 1
ATOM 1782 C C . THR A 1 224 ? 6.119 -13.646 -12.428 1.00 97.69 224 THR A C 1
ATOM 1784 O O . THR A 1 224 ? 6.920 -12.715 -12.495 1.00 97.69 224 THR A O 1
ATOM 1787 N N . TYR A 1 225 ? 6.264 -14.622 -11.535 1.00 96.56 225 TYR A N 1
ATOM 1788 C CA . TYR A 1 225 ? 7.410 -14.693 -10.630 1.00 96.56 225 TYR A CA 1
ATOM 1789 C C . TYR A 1 225 ? 8.717 -14.939 -11.384 1.00 96.56 225 TYR A C 1
ATOM 1791 O O . TYR A 1 225 ? 8.828 -15.878 -12.174 1.00 96.56 225 TYR A O 1
ATOM 1799 N N . ASP A 1 226 ? 9.730 -14.150 -11.045 1.00 95.94 226 ASP A N 1
ATOM 1800 C CA . ASP A 1 226 ? 11.131 -14.431 -11.346 1.00 95.94 226 ASP A CA 1
ATOM 1801 C C . ASP A 1 226 ? 11.871 -14.877 -10.072 1.00 95.94 226 ASP A C 1
ATOM 1803 O O . ASP A 1 226 ? 11.525 -14.460 -8.964 1.00 95.94 226 ASP A O 1
ATOM 180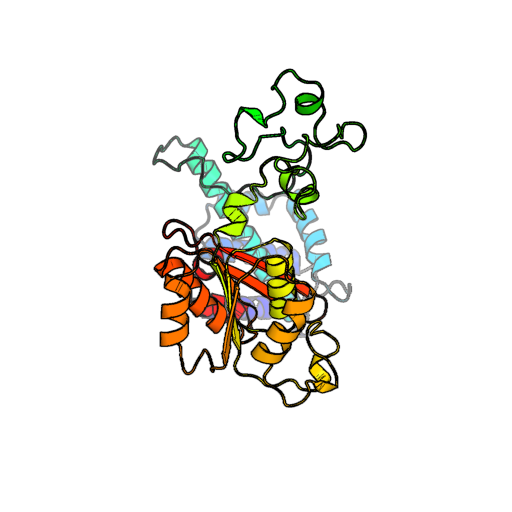7 N N . ALA A 1 227 ? 12.922 -15.689 -10.201 1.00 96.56 227 ALA A N 1
ATOM 1808 C CA . ALA A 1 227 ? 13.703 -16.155 -9.052 1.00 96.56 227 ALA A CA 1
ATOM 1809 C C . ALA A 1 227 ? 14.281 -14.994 -8.210 1.00 96.56 227 ALA A C 1
ATOM 1811 O O . ALA A 1 227 ? 14.325 -15.081 -6.982 1.00 96.56 227 ALA A O 1
ATOM 1812 N N . SER A 1 228 ? 14.651 -13.872 -8.840 1.00 95.75 228 SER A N 1
ATOM 1813 C CA . SER A 1 228 ? 15.135 -12.656 -8.162 1.00 95.75 228 SER A CA 1
ATOM 1814 C C . SER A 1 228 ? 14.086 -11.986 -7.267 1.00 95.75 228 SER A C 1
ATOM 1816 O O . SER A 1 228 ? 14.408 -11.111 -6.461 1.00 95.75 228 SER A O 1
ATOM 1818 N N . ASN A 1 229 ? 12.810 -12.346 -7.412 1.00 95.19 229 ASN A N 1
ATOM 1819 C CA . ASN A 1 229 ? 11.726 -11.802 -6.604 1.00 95.19 229 ASN A CA 1
ATOM 1820 C C . ASN A 1 229 ? 11.673 -12.445 -5.211 1.00 95.19 229 ASN A C 1
ATOM 1822 O O . ASN A 1 229 ? 11.291 -11.782 -4.246 1.00 95.19 229 ASN A O 1
ATOM 1826 N N . LEU A 1 230 ? 12.106 -13.703 -5.090 1.00 95.19 230 LEU A N 1
ATOM 1827 C CA . LEU A 1 230 ? 11.903 -14.545 -3.906 1.00 95.19 230 LEU A CA 1
ATOM 1828 C C . LEU A 1 230 ? 12.630 -14.052 -2.646 1.00 95.19 230 LEU A C 1
ATOM 1830 O O . LEU A 1 230 ? 12.272 -14.439 -1.541 1.00 95.19 230 LEU A O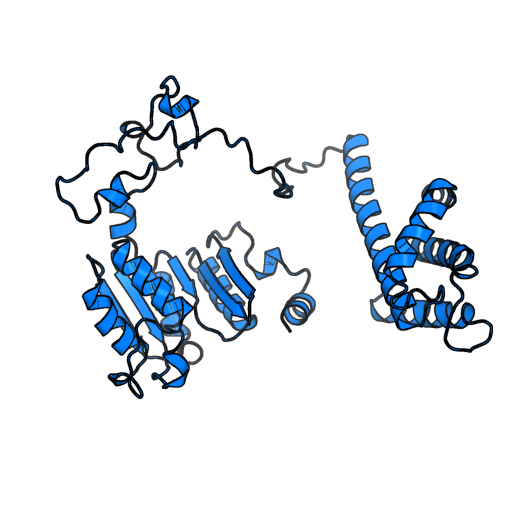 1
ATOM 1834 N N . THR A 1 231 ? 13.620 -13.168 -2.782 1.00 94.31 231 THR A N 1
ATOM 1835 C CA . THR A 1 231 ? 14.335 -12.579 -1.637 1.00 94.31 231 THR A CA 1
ATOM 1836 C C . THR A 1 231 ? 13.482 -11.608 -0.819 1.00 94.31 231 THR A C 1
ATOM 1838 O O . THR A 1 231 ? 13.815 -11.342 0.333 1.00 94.31 231 THR A O 1
ATOM 1841 N N . ARG A 1 232 ? 12.402 -11.068 -1.402 1.00 92.81 232 ARG A N 1
ATOM 1842 C CA . ARG A 1 232 ? 11.549 -10.034 -0.782 1.00 92.81 232 ARG A CA 1
ATOM 1843 C C . ARG A 1 232 ? 10.046 -10.240 -0.980 1.00 92.81 232 ARG A C 1
ATOM 1845 O O . ARG A 1 232 ? 9.254 -9.444 -0.498 1.00 92.81 232 ARG A O 1
ATOM 1852 N N . GLN A 1 233 ? 9.651 -11.258 -1.738 1.00 95.44 233 GLN A N 1
ATOM 1853 C CA . GLN A 1 233 ? 8.257 -11.576 -2.037 1.00 95.44 233 GLN A CA 1
ATOM 1854 C C . GLN A 1 233 ? 7.860 -12.840 -1.279 1.00 95.44 233 GLN A C 1
ATOM 1856 O O . GLN A 1 233 ? 8.030 -13.955 -1.770 1.00 95.44 233 GLN A O 1
ATOM 1861 N N . CYS A 1 234 ? 7.384 -12.644 -0.049 1.00 93.94 234 CYS A N 1
ATOM 1862 C CA . CYS A 1 234 ? 7.193 -13.692 0.956 1.00 93.94 234 CYS A CA 1
ATOM 1863 C C . CYS A 1 234 ? 6.123 -14.737 0.602 1.00 93.94 234 CYS A C 1
ATOM 1865 O O . CYS A 1 234 ? 6.124 -15.826 1.174 1.00 93.94 234 CYS A O 1
ATOM 1867 N N . LEU A 1 235 ? 5.220 -14.424 -0.330 1.00 96.69 235 LEU A N 1
ATOM 1868 C CA . LEU A 1 235 ? 4.188 -15.340 -0.808 1.00 96.69 235 LEU A CA 1
ATOM 1869 C C . LEU A 1 235 ? 4.612 -16.098 -2.071 1.00 96.69 235 LEU A C 1
ATOM 1871 O O . LEU A 1 235 ? 3.786 -16.806 -2.638 1.00 96.69 235 LEU A O 1
ATOM 1875 N N . GLY A 1 236 ? 5.860 -15.954 -2.524 1.00 94.75 236 GLY A N 1
ATOM 1876 C CA . GLY A 1 236 ? 6.422 -16.716 -3.636 1.00 94.75 236 GLY A CA 1
ATOM 1877 C C . GLY A 1 236 ? 7.314 -17.855 -3.161 1.00 94.75 236 GLY A C 1
ATOM 1878 O O . GLY A 1 236 ? 7.958 -17.771 -2.117 1.00 94.75 236 GLY A O 1
ATOM 1879 N N . SER A 1 237 ? 7.399 -18.915 -3.959 1.00 95.12 237 SER A N 1
ATOM 1880 C CA . SER A 1 237 ? 8.334 -20.021 -3.746 1.00 95.12 237 SER A CA 1
ATOM 1881 C C . SER A 1 237 ? 9.128 -20.335 -5.018 1.00 95.12 237 SER A C 1
ATOM 1883 O O . SER A 1 237 ? 8.815 -19.837 -6.099 1.00 95.12 237 SER A O 1
ATOM 1885 N N . LEU A 1 238 ? 10.157 -21.185 -4.915 1.00 96.38 238 LEU A N 1
ATOM 1886 C CA . LEU A 1 238 ? 10.898 -21.657 -6.095 1.00 96.38 238 LEU A CA 1
ATOM 1887 C C . LEU A 1 238 ? 9.999 -22.396 -7.098 1.00 96.38 238 LEU A C 1
ATOM 1889 O O . LEU A 1 238 ? 10.263 -22.349 -8.295 1.00 96.38 238 LEU A O 1
ATOM 1893 N N . GLU A 1 239 ? 8.931 -23.039 -6.623 1.00 96.62 239 GLU A N 1
ATOM 1894 C CA . GLU A 1 239 ? 7.950 -23.736 -7.464 1.00 96.62 239 GLU A CA 1
ATOM 1895 C C . GLU A 1 239 ? 7.048 -22.768 -8.244 1.00 96.62 239 GLU A C 1
ATOM 1897 O O . GLU A 1 239 ? 6.389 -23.170 -9.201 1.00 96.62 239 GLU A O 1
ATOM 1902 N N . ASP A 1 240 ? 7.036 -21.488 -7.860 1.00 97.06 240 ASP A N 1
ATOM 1903 C CA . ASP A 1 240 ? 6.196 -20.461 -8.470 1.00 97.06 240 ASP A CA 1
ATOM 1904 C C . ASP A 1 240 ? 6.873 -19.692 -9.595 1.00 97.06 240 ASP A C 1
ATOM 1906 O O . ASP A 1 240 ? 6.208 -18.919 -10.281 1.00 97.06 240 ASP A O 1
ATOM 1910 N N . VAL A 1 241 ? 8.171 -19.899 -9.820 1.00 97.62 241 VAL A N 1
ATOM 1911 C CA . VAL A 1 241 ? 8.905 -19.226 -10.896 1.00 97.62 241 VAL A CA 1
ATOM 1912 C C . VAL A 1 241 ? 8.250 -19.531 -12.249 1.00 97.62 241 VAL A C 1
ATOM 1914 O O . VAL A 1 241 ? 8.043 -20.686 -12.617 1.00 97.62 241 VAL A O 1
ATOM 1917 N N . GLY A 1 242 ? 7.913 -18.476 -12.996 1.00 97.38 242 GLY A N 1
ATOM 1918 C CA . GLY A 1 242 ? 7.177 -18.549 -14.261 1.00 97.38 242 GLY A CA 1
ATOM 1919 C C . GLY A 1 242 ? 5.649 -18.605 -14.125 1.00 97.38 242 GLY A C 1
ATOM 1920 O O . GLY A 1 242 ? 4.950 -18.493 -15.131 1.00 97.38 242 GLY A O 1
ATOM 1921 N N . LEU A 1 243 ? 5.107 -18.733 -12.910 1.00 97.94 243 LEU A N 1
ATOM 1922 C CA . LEU A 1 243 ? 3.670 -18.635 -12.647 1.00 97.94 243 LEU A CA 1
ATOM 1923 C C . LEU A 1 243 ? 3.266 -17.188 -12.357 1.00 97.94 243 LEU A C 1
ATOM 1925 O O . LEU A 1 243 ? 4.076 -16.365 -11.935 1.00 97.94 243 LEU A O 1
ATOM 1929 N N . ARG A 1 244 ? 1.987 -16.875 -12.573 1.00 98.44 244 ARG A N 1
ATOM 1930 C CA . ARG A 1 244 ? 1.411 -15.546 -12.315 1.00 98.44 244 ARG A CA 1
ATOM 1931 C C . ARG A 1 244 ? 1.539 -15.196 -10.837 1.00 98.44 244 ARG A C 1
ATOM 1933 O O . ARG A 1 244 ? 1.092 -15.976 -9.991 1.00 98.44 244 ARG A O 1
ATOM 1940 N N . LYS A 1 245 ? 2.092 -14.017 -10.529 1.00 97.62 245 LYS A N 1
ATOM 1941 C CA . LYS A 1 245 ? 2.329 -13.586 -9.142 1.00 97.62 245 LYS A CA 1
ATOM 1942 C C . LYS A 1 245 ? 1.045 -13.572 -8.331 1.00 97.62 245 LYS A C 1
ATOM 1944 O O . LYS A 1 245 ? 0.993 -14.165 -7.259 1.00 97.62 245 LYS A O 1
ATOM 1949 N N . VAL A 1 246 ? -0.007 -12.975 -8.888 1.00 98.31 246 VAL A N 1
ATOM 1950 C CA . VAL A 1 246 ? -1.298 -12.822 -8.210 1.00 98.31 246 VAL A CA 1
ATOM 1951 C C . VAL A 1 246 ? -1.937 -14.169 -7.841 1.00 98.31 246 VAL A C 1
ATOM 1953 O O . VAL A 1 246 ? -2.470 -14.318 -6.741 1.00 98.31 246 VAL A O 1
ATOM 1956 N N . ASP A 1 247 ? -1.825 -15.178 -8.711 1.00 98.00 247 ASP A N 1
ATOM 1957 C CA . ASP A 1 247 ? -2.420 -16.502 -8.489 1.00 98.00 247 ASP A CA 1
ATOM 1958 C C . ASP A 1 247 ? -1.613 -17.315 -7.466 1.00 98.00 247 ASP A C 1
ATOM 1960 O O . ASP A 1 247 ? -2.185 -17.931 -6.560 1.00 98.00 247 ASP A O 1
ATOM 1964 N N . ALA A 1 248 ? -0.281 -17.284 -7.561 1.00 96.81 248 ALA A N 1
ATOM 1965 C CA . ALA A 1 248 ? 0.597 -17.924 -6.584 1.00 96.81 248 ALA A CA 1
ATOM 1966 C C . ALA A 1 248 ? 0.476 -17.266 -5.196 1.00 96.81 248 ALA A C 1
ATOM 1968 O O . ALA A 1 248 ? 0.346 -17.974 -4.192 1.00 96.81 248 ALA A O 1
ATOM 1969 N N . ALA A 1 249 ? 0.392 -15.932 -5.135 1.00 97.38 249 ALA A N 1
ATOM 1970 C CA . ALA A 1 249 ? 0.142 -15.197 -3.901 1.00 97.38 249 ALA A CA 1
ATOM 1971 C C . ALA A 1 249 ? -1.197 -15.595 -3.263 1.00 97.38 249 ALA A C 1
ATOM 1973 O O . ALA A 1 249 ? -1.237 -15.899 -2.072 1.00 97.38 249 ALA A O 1
ATOM 1974 N N . ALA A 1 250 ? -2.285 -15.683 -4.038 1.00 97.94 250 ALA A N 1
ATOM 1975 C CA . ALA A 1 250 ? -3.586 -16.119 -3.523 1.00 97.94 250 ALA A CA 1
ATOM 1976 C C . ALA A 1 250 ? -3.571 -17.559 -3.004 1.00 97.94 250 ALA A C 1
ATOM 1978 O O . ALA A 1 250 ? -4.120 -17.841 -1.932 1.00 97.94 250 ALA A O 1
ATOM 1979 N N . ARG A 1 251 ? -2.915 -18.473 -3.731 1.00 96.50 251 ARG A N 1
ATOM 1980 C CA . ARG A 1 251 ? -2.749 -19.864 -3.293 1.00 96.50 251 ARG A CA 1
ATOM 1981 C C . ARG A 1 251 ? -2.027 -19.923 -1.945 1.00 96.50 251 ARG A C 1
ATOM 1983 O O . ARG A 1 251 ? -2.493 -20.628 -1.054 1.00 96.50 251 ARG A O 1
ATOM 1990 N N . ASN A 1 252 ? -0.959 -19.143 -1.774 1.00 95.06 252 ASN A N 1
ATOM 1991 C CA . ASN A 1 252 ? -0.175 -19.126 -0.541 1.00 95.06 252 ASN A CA 1
ATOM 1992 C C . ASN A 1 252 ? -0.882 -18.391 0.616 1.00 95.06 252 ASN A C 1
ATOM 1994 O O . ASN A 1 252 ? -0.865 -18.872 1.751 1.00 95.06 252 ASN A O 1
ATOM 1998 N N . ILE A 1 253 ? -1.616 -17.305 0.342 1.00 97.19 253 ILE A N 1
ATOM 1999 C CA . ILE A 1 253 ? -2.474 -16.622 1.330 1.00 97.19 253 ILE A CA 1
ATOM 2000 C C . ILE A 1 253 ? -3.506 -17.578 1.919 1.00 97.19 253 ILE A C 1
ATOM 2002 O O . ILE A 1 253 ? -3.788 -17.500 3.113 1.00 97.19 253 ILE A O 1
ATOM 2006 N N . LYS A 1 254 ? -4.038 -18.521 1.134 1.00 95.06 254 LYS A N 1
ATOM 2007 C CA . LYS A 1 254 ? -5.043 -19.488 1.600 1.00 95.06 254 LYS A CA 1
ATOM 2008 C C . LYS A 1 254 ? -4.593 -20.297 2.826 1.00 95.06 254 LYS A C 1
ATOM 2010 O O . LYS A 1 254 ? -5.442 -20.700 3.613 1.00 95.06 254 LYS A O 1
ATOM 2015 N N . HIS A 1 255 ? -3.287 -20.496 3.025 1.00 94.06 255 HIS A N 1
ATOM 2016 C CA . HIS A 1 255 ? -2.737 -21.182 4.204 1.00 94.06 255 HIS A CA 1
ATOM 2017 C C . HIS A 1 255 ? -2.759 -20.340 5.487 1.00 94.06 255 HIS A C 1
ATOM 2019 O O . HIS A 1 255 ? -2.658 -20.880 6.588 1.00 94.06 255 HIS A O 1
ATOM 2025 N N . HIS A 1 256 ? -2.866 -19.020 5.356 1.00 93.56 256 HIS A N 1
ATOM 2026 C CA . HIS A 1 256 ? -2.862 -18.064 6.465 1.00 93.56 256 HIS A CA 1
ATOM 2027 C C . HIS A 1 256 ? -4.183 -17.310 6.610 1.00 93.56 256 HIS A C 1
ATOM 2029 O O . HIS A 1 256 ? -4.390 -16.618 7.607 1.00 93.56 256 HIS A O 1
ATOM 2035 N N . ASN A 1 257 ? -5.048 -17.419 5.605 1.00 93.50 257 ASN A N 1
ATOM 2036 C CA . ASN A 1 257 ? -6.328 -16.755 5.557 1.00 93.50 257 ASN A CA 1
ATOM 2037 C C . ASN A 1 257 ? -7.256 -17.294 6.642 1.00 93.50 257 ASN A C 1
ATOM 2039 O O . ASN A 1 257 ? -7.426 -18.503 6.788 1.00 93.50 257 ASN A O 1
ATOM 2043 N N . ILE A 1 258 ? -7.878 -16.374 7.371 1.00 92.38 258 ILE A N 1
ATOM 2044 C CA . ILE A 1 258 ? -8.790 -16.716 8.454 1.00 92.38 258 ILE A CA 1
ATOM 2045 C C . ILE A 1 258 ? -10.231 -16.779 7.937 1.00 92.38 258 ILE A C 1
ATOM 2047 O O . ILE A 1 258 ? -10.892 -17.804 8.103 1.00 92.38 258 ILE A O 1
ATOM 2051 N N . ARG A 1 259 ? -10.718 -15.705 7.293 1.00 94.00 259 ARG A N 1
ATOM 2052 C CA . ARG A 1 259 ? -12.114 -15.587 6.813 1.00 94.00 259 ARG A CA 1
ATOM 2053 C C . ARG A 1 259 ? -12.305 -14.790 5.516 1.00 94.00 259 ARG A C 1
ATOM 2055 O O . ARG A 1 259 ? -13.440 -14.613 5.091 1.00 94.00 259 ARG A O 1
ATOM 2062 N N . SER A 1 260 ? -11.234 -14.327 4.881 1.00 98.06 260 SER A N 1
ATOM 2063 C CA . SER A 1 260 ? -11.329 -13.398 3.747 1.00 98.06 260 SER A CA 1
ATOM 2064 C C . SER A 1 260 ? -11.691 -14.118 2.450 1.00 98.06 260 SER A C 1
ATOM 2066 O O . SER A 1 260 ? -11.138 -15.179 2.151 1.00 98.06 260 SER A O 1
ATOM 2068 N N . GLU A 1 261 ? -12.555 -13.531 1.630 1.00 98.25 261 GLU A N 1
ATOM 2069 C CA . GLU A 1 261 ? -12.680 -13.901 0.218 1.00 98.25 261 GLU A CA 1
ATOM 2070 C C . GLU A 1 261 ? -11.491 -13.322 -0.563 1.00 98.25 261 GLU A C 1
ATOM 2072 O O . GLU A 1 261 ? -11.191 -12.137 -0.435 1.00 98.25 261 GLU A O 1
ATOM 2077 N N . ILE A 1 262 ? -10.811 -14.139 -1.371 1.00 98.38 262 ILE A N 1
ATOM 2078 C CA . ILE A 1 262 ? -9.674 -13.698 -2.191 1.00 98.38 262 ILE A CA 1
ATOM 2079 C C . ILE A 1 262 ? -10.073 -13.750 -3.668 1.00 98.38 262 ILE A C 1
ATOM 2081 O O . ILE A 1 262 ? -10.392 -14.822 -4.181 1.00 98.38 262 ILE A O 1
ATOM 2085 N N . GLU A 1 263 ? -10.029 -12.605 -4.346 1.00 98.44 263 GLU A N 1
ATOM 2086 C CA . GLU A 1 263 ? -10.256 -12.464 -5.790 1.00 98.44 263 GLU A CA 1
ATOM 2087 C C . GLU A 1 263 ? -8.941 -12.059 -6.467 1.00 98.44 263 GLU A C 1
ATOM 2089 O O . GLU A 1 263 ? -8.276 -11.125 -6.015 1.00 98.44 263 GLU A O 1
ATOM 2094 N N . THR A 1 264 ? -8.558 -12.750 -7.544 1.00 98.56 264 THR A N 1
ATOM 2095 C CA . THR A 1 264 ? -7.345 -12.444 -8.318 1.00 98.56 264 THR A CA 1
ATOM 2096 C C . THR A 1 264 ? -7.685 -11.965 -9.718 1.00 98.56 264 THR A C 1
ATOM 2098 O O . THR A 1 264 ? -8.566 -12.507 -10.386 1.00 98.56 264 THR A O 1
ATOM 2101 N N . ILE A 1 265 ? -6.970 -10.938 -10.175 1.00 98.44 265 ILE A N 1
ATOM 2102 C CA . ILE A 1 265 ? -7.141 -10.347 -11.500 1.00 98.44 265 ILE A CA 1
ATOM 2103 C C . ILE A 1 265 ? -5.760 -10.204 -12.136 1.00 98.44 265 ILE A C 1
ATOM 2105 O O . ILE A 1 265 ? -4.941 -9.403 -11.697 1.00 98.44 265 ILE A O 1
ATOM 2109 N N . HIS A 1 266 ? -5.499 -10.998 -13.176 1.00 98.31 266 HIS A N 1
ATOM 2110 C CA . HIS A 1 266 ? -4.209 -10.999 -13.861 1.00 98.31 266 HIS A CA 1
ATOM 2111 C C . HIS A 1 266 ? -4.239 -10.142 -15.132 1.00 98.31 266 HIS A C 1
ATOM 2113 O O . HIS A 1 266 ? -4.489 -10.656 -16.228 1.00 98.31 266 HIS A O 1
ATOM 2119 N N . VAL A 1 267 ? -4.039 -8.832 -14.981 1.00 96.88 267 VAL A N 1
ATOM 2120 C CA . VAL A 1 267 ? -4.054 -7.846 -16.076 1.00 96.88 267 VAL A CA 1
ATOM 2121 C C . VAL A 1 267 ? -3.072 -6.714 -15.805 1.00 96.88 267 VAL A C 1
ATOM 2123 O O . VAL A 1 267 ? -2.830 -6.358 -14.656 1.00 96.88 267 VAL A O 1
ATOM 2126 N N . ASP A 1 268 ? -2.532 -6.124 -16.871 1.00 93.19 268 ASP A N 1
ATOM 2127 C CA . ASP A 1 268 ? -1.728 -4.903 -16.785 1.00 93.19 268 ASP A CA 1
ATOM 2128 C C . ASP A 1 268 ? -2.632 -3.710 -16.468 1.00 93.19 268 ASP A C 1
ATOM 2130 O O . ASP A 1 268 ? -3.515 -3.353 -17.252 1.00 93.19 268 ASP A O 1
ATOM 2134 N N . ALA A 1 269 ? -2.402 -3.106 -15.305 1.00 90.00 269 ALA A N 1
ATOM 2135 C CA . ALA A 1 269 ? -3.182 -1.996 -14.790 1.00 90.00 269 ALA A CA 1
ATOM 2136 C C . ALA A 1 269 ? -3.084 -0.733 -15.670 1.00 90.00 269 ALA A C 1
ATOM 2138 O O . ALA A 1 269 ? -4.061 0.012 -15.757 1.00 90.00 269 ALA A O 1
ATOM 2139 N N . LEU A 1 270 ? -1.956 -0.513 -16.363 1.00 87.00 270 LEU A N 1
ATOM 2140 C CA . LEU A 1 270 ? -1.802 0.587 -17.324 1.00 87.00 270 LEU A CA 1
ATOM 2141 C C . LEU A 1 270 ? -2.664 0.348 -18.567 1.00 87.00 270 LEU A C 1
ATOM 2143 O O . LEU A 1 270 ? -3.354 1.250 -19.041 1.00 87.00 270 LEU A O 1
ATOM 2147 N N . ALA A 1 271 ? -2.651 -0.882 -19.083 1.00 85.56 271 ALA A N 1
ATOM 2148 C CA . ALA A 1 271 ? -3.418 -1.255 -20.268 1.00 85.56 271 ALA A CA 1
ATOM 2149 C C . ALA A 1 271 ? -4.924 -1.417 -19.988 1.00 85.56 271 ALA A C 1
ATOM 2151 O O . ALA A 1 271 ? -5.739 -1.304 -20.907 1.00 85.56 271 ALA A O 1
ATOM 2152 N N . LYS A 1 272 ? -5.296 -1.712 -18.736 1.00 91.25 272 LYS A N 1
ATOM 2153 C CA . LYS A 1 272 ? -6.664 -2.002 -18.276 1.00 91.25 272 LYS A CA 1
ATOM 2154 C C . LYS A 1 272 ? -7.103 -1.073 -17.148 1.00 91.25 272 LYS A C 1
ATOM 2156 O O . LYS A 1 272 ? -7.637 -1.507 -16.127 1.00 91.25 272 LYS A O 1
ATOM 2161 N N . TRP A 1 273 ? -6.888 0.227 -17.341 1.00 91.50 273 TRP A N 1
ATOM 2162 C CA . TRP A 1 273 ? -7.263 1.243 -16.358 1.00 91.50 273 TRP A CA 1
ATOM 2163 C C . TRP A 1 273 ? -8.767 1.256 -16.041 1.00 91.50 273 TRP A C 1
ATOM 2165 O O . TRP A 1 273 ? -9.165 1.483 -14.903 1.00 91.50 273 TRP A O 1
ATOM 2175 N N . ASP A 1 274 ? -9.615 0.949 -17.022 1.00 89.81 274 ASP A N 1
ATOM 2176 C CA . ASP A 1 274 ? -11.058 0.754 -16.842 1.00 89.81 274 ASP A CA 1
ATOM 2177 C C . ASP A 1 274 ? -11.368 -0.299 -15.767 1.00 89.81 274 ASP A C 1
ATOM 2179 O O . ASP A 1 274 ? -12.161 -0.046 -14.860 1.00 89.81 274 ASP A O 1
ATOM 2183 N N . THR A 1 275 ? -10.659 -1.428 -15.802 1.00 93.50 275 THR A N 1
ATOM 2184 C CA . THR A 1 275 ? -10.775 -2.494 -14.799 1.00 93.50 275 THR A CA 1
ATOM 2185 C C . THR A 1 275 ? -10.353 -1.997 -13.411 1.00 93.50 275 THR A C 1
ATOM 2187 O O . THR A 1 275 ? -11.048 -2.252 -12.428 1.00 93.50 275 THR A O 1
ATOM 2190 N N . VAL A 1 276 ? -9.262 -1.225 -13.315 1.00 93.25 276 VAL A N 1
ATOM 2191 C CA . VAL A 1 276 ? -8.797 -0.618 -12.050 1.00 93.25 276 VAL A CA 1
ATOM 2192 C C . VAL A 1 276 ? -9.871 0.301 -11.454 1.00 93.25 276 VAL A C 1
ATOM 2194 O O . VAL A 1 276 ? -10.174 0.212 -10.262 1.00 93.25 276 VAL A O 1
ATOM 2197 N N . VAL A 1 277 ? -10.493 1.147 -12.282 1.00 94.25 277 VAL A N 1
ATOM 2198 C CA . VAL A 1 277 ? -11.573 2.060 -11.874 1.00 94.25 277 VAL A CA 1
ATOM 2199 C C . VAL A 1 277 ? -12.804 1.290 -11.389 1.00 94.25 277 VAL A C 1
ATOM 2201 O O . VAL A 1 277 ? -13.392 1.647 -10.365 1.00 94.25 277 VAL A O 1
ATOM 2204 N N . GLU A 1 278 ? -13.208 0.239 -12.105 1.00 95.62 278 GLU A N 1
ATOM 2205 C CA . GLU A 1 278 ? -14.355 -0.597 -11.734 1.00 95.62 278 GLU A CA 1
ATOM 2206 C C . GLU A 1 278 ? -14.147 -1.312 -10.400 1.00 95.62 278 GLU A C 1
ATOM 2208 O O . GLU A 1 278 ? -15.059 -1.337 -9.571 1.00 95.62 278 GLU A O 1
ATOM 2213 N N . ILE A 1 279 ? -12.946 -1.842 -10.156 1.00 97.00 279 ILE A N 1
ATOM 2214 C CA . ILE A 1 279 ? -12.600 -2.461 -8.874 1.00 97.00 279 ILE A CA 1
ATOM 2215 C C . ILE A 1 279 ? -12.639 -1.411 -7.763 1.00 97.00 279 ILE A C 1
ATOM 2217 O O . ILE A 1 279 ? -13.350 -1.606 -6.778 1.00 97.00 279 ILE A O 1
ATOM 2221 N N . ALA A 1 280 ? -11.944 -0.283 -7.944 1.00 94.88 280 ALA A N 1
ATOM 2222 C CA . ALA A 1 280 ? -11.826 0.775 -6.942 1.00 94.88 280 ALA A CA 1
ATOM 2223 C C . ALA A 1 280 ? -13.190 1.284 -6.443 1.00 94.88 280 ALA A C 1
ATOM 2225 O O . ALA A 1 280 ? -13.364 1.500 -5.247 1.00 94.88 280 ALA A O 1
ATOM 2226 N N . ARG A 1 281 ? -14.186 1.406 -7.332 1.00 94.88 281 ARG A N 1
ATOM 2227 C CA . ARG A 1 281 ? -15.558 1.836 -6.987 1.00 94.88 281 ARG A CA 1
ATOM 2228 C C . ARG A 1 281 ? -16.303 0.897 -6.036 1.00 94.88 281 ARG A C 1
ATOM 2230 O O . ARG A 1 281 ? -17.294 1.311 -5.442 1.00 94.88 281 ARG A O 1
ATOM 2237 N N . ARG A 1 282 ? -15.881 -0.363 -5.932 1.00 95.25 282 ARG A N 1
ATOM 2238 C CA . ARG A 1 282 ? -16.519 -1.392 -5.093 1.00 95.25 282 ARG A CA 1
ATOM 2239 C C . ARG A 1 282 ? -15.745 -1.646 -3.797 1.00 95.25 282 ARG A C 1
ATOM 2241 O O . ARG A 1 282 ? -16.156 -2.498 -3.013 1.00 95.25 282 ARG A O 1
ATOM 2248 N N . CYS A 1 283 ? -14.625 -0.955 -3.598 1.00 97.00 283 CYS A N 1
ATOM 2249 C CA . CYS A 1 283 ? -13.714 -1.178 -2.485 1.00 97.00 283 CYS A CA 1
ATOM 2250 C C . CYS A 1 283 ? -13.845 -0.092 -1.417 1.00 97.00 283 CYS A C 1
ATOM 2252 O O . CYS A 1 283 ? -14.303 1.017 -1.675 1.00 97.00 283 CYS A O 1
ATOM 2254 N N . THR A 1 284 ? -13.413 -0.419 -0.203 1.00 97.12 284 THR A N 1
ATOM 2255 C CA . THR A 1 284 ? -13.396 0.488 0.948 1.00 97.12 284 THR A CA 1
ATOM 2256 C C . THR A 1 284 ? -11.998 1.003 1.283 1.00 97.12 284 THR A C 1
ATOM 2258 O O . THR A 1 284 ? -11.876 1.967 2.034 1.00 97.12 284 THR A O 1
ATOM 2261 N N . ALA A 1 285 ? -10.949 0.414 0.702 1.00 96.94 285 ALA A N 1
ATOM 2262 C CA . ALA A 1 285 ? -9.581 0.927 0.732 1.00 96.94 285 ALA A CA 1
ATOM 2263 C C . ALA A 1 285 ? -8.784 0.439 -0.487 1.00 96.94 285 ALA A C 1
ATOM 2265 O O . ALA A 1 285 ? -8.999 -0.681 -0.962 1.00 96.94 285 ALA A O 1
ATOM 2266 N N . ILE A 1 286 ? -7.850 1.268 -0.959 1.00 98.00 286 ILE A N 1
ATOM 2267 C CA . ILE A 1 286 ? -6.892 0.940 -2.020 1.00 98.00 286 ILE A CA 1
ATOM 2268 C C . ILE A 1 286 ? -5.489 0.925 -1.417 1.00 98.00 286 ILE A C 1
ATOM 2270 O O . ILE A 1 286 ? -5.045 1.918 -0.847 1.00 98.00 286 ILE A O 1
ATOM 2274 N N . PHE A 1 287 ? -4.790 -0.191 -1.576 1.00 97.94 287 PHE A N 1
ATOM 2275 C CA . PHE A 1 287 ? -3.394 -0.375 -1.211 1.00 97.94 287 PHE A CA 1
ATOM 2276 C C . PHE A 1 287 ? -2.574 -0.494 -2.490 1.00 97.94 287 PHE A C 1
ATOM 2278 O O . PHE A 1 287 ? -2.734 -1.457 -3.239 1.00 97.94 287 PHE A O 1
ATOM 2285 N N . ASN A 1 288 ? -1.721 0.487 -2.753 1.00 95.56 288 ASN A N 1
ATOM 2286 C CA . ASN A 1 288 ? -0.858 0.520 -3.922 1.00 95.56 288 ASN A CA 1
ATOM 2287 C C . ASN A 1 288 ? 0.542 0.019 -3.565 1.00 95.56 288 ASN A C 1
ATOM 2289 O O . ASN A 1 288 ? 1.231 0.595 -2.724 1.00 95.56 288 ASN A O 1
ATOM 2293 N N . GLY A 1 289 ? 0.924 -1.078 -4.209 1.00 93.81 289 GLY A N 1
ATOM 2294 C CA . GLY A 1 289 ? 2.251 -1.679 -4.166 1.00 93.81 289 GLY A CA 1
ATOM 2295 C C . GLY A 1 289 ? 2.863 -1.835 -5.559 1.00 93.81 289 GLY A C 1
ATOM 2296 O O . GLY A 1 289 ? 3.758 -2.664 -5.730 1.00 93.81 289 GLY A O 1
ATOM 2297 N N . VAL A 1 290 ? 2.353 -1.103 -6.557 1.00 90.62 290 VAL A N 1
ATOM 2298 C CA . VAL A 1 290 ? 2.927 -1.042 -7.905 1.00 90.62 290 VAL A CA 1
ATOM 2299 C C . VAL A 1 290 ? 4.043 -0.003 -7.927 1.00 90.62 290 VAL A C 1
ATOM 2301 O O . VAL A 1 290 ? 3.831 1.159 -7.597 1.00 90.62 290 VAL A O 1
ATOM 2304 N N . ASP A 1 291 ? 5.220 -0.430 -8.369 1.00 85.81 291 ASP A N 1
ATOM 2305 C CA . ASP A 1 291 ? 6.422 0.398 -8.454 1.00 85.81 291 ASP A CA 1
ATOM 2306 C C . ASP A 1 291 ? 6.613 0.924 -9.886 1.00 85.81 291 ASP A C 1
ATOM 2308 O O . ASP A 1 291 ? 7.442 0.441 -10.655 1.00 85.81 291 ASP A O 1
ATOM 2312 N N . LEU A 1 292 ? 5.752 1.867 -10.278 1.00 80.38 292 LEU A N 1
ATOM 2313 C CA . LEU A 1 292 ? 5.822 2.582 -11.565 1.00 80.38 292 LEU A CA 1
ATOM 2314 C C . LEU A 1 292 ? 6.187 4.063 -11.388 1.00 80.38 292 LEU A C 1
ATOM 2316 O O . LEU A 1 292 ? 6.125 4.855 -12.334 1.00 80.38 292 LEU A O 1
ATOM 2320 N N . GLY A 1 293 ? 6.587 4.426 -10.171 1.00 76.94 293 GLY A N 1
ATOM 2321 C CA . GLY A 1 293 ? 7.040 5.756 -9.821 1.00 76.94 293 GLY A CA 1
ATOM 2322 C C . GLY A 1 293 ? 5.920 6.795 -9.676 1.00 76.94 293 GLY A C 1
ATOM 2323 O O . GLY A 1 293 ? 4.728 6.483 -9.655 1.00 76.94 293 GLY A O 1
ATOM 2324 N N . PRO A 1 294 ? 6.305 8.074 -9.598 1.00 71.81 294 PRO A N 1
ATOM 2325 C CA . PRO A 1 294 ? 5.454 9.143 -9.085 1.00 71.81 294 PRO A CA 1
ATOM 2326 C C . PRO A 1 294 ? 4.167 9.356 -9.908 1.00 71.81 294 PRO A C 1
ATOM 2328 O O . PRO A 1 294 ? 3.071 9.477 -9.360 1.00 71.81 294 PRO A O 1
ATOM 2331 N N . ILE A 1 295 ? 4.256 9.364 -11.241 1.00 74.56 295 ILE A N 1
ATOM 2332 C CA . ILE A 1 295 ? 3.082 9.596 -12.105 1.00 74.56 295 ILE A CA 1
ATOM 2333 C C . ILE A 1 295 ? 1.993 8.543 -11.875 1.00 74.56 295 ILE A C 1
ATOM 2335 O O . ILE A 1 295 ? 0.805 8.869 -11.874 1.00 74.56 295 ILE A O 1
ATOM 2339 N N . TRP A 1 296 ? 2.387 7.294 -11.634 1.00 83.19 296 TRP A N 1
ATOM 2340 C CA . TRP A 1 296 ? 1.446 6.232 -11.317 1.00 83.19 296 TRP A CA 1
ATOM 2341 C C . TRP A 1 296 ? 0.716 6.498 -9.997 1.00 83.19 296 TRP A C 1
ATOM 2343 O O . TRP A 1 296 ? -0.517 6.464 -9.951 1.00 83.19 296 TRP A O 1
ATOM 2353 N N . ASP A 1 297 ? 1.455 6.859 -8.950 1.00 81.00 297 ASP A N 1
ATOM 2354 C CA . ASP A 1 297 ? 0.884 7.149 -7.634 1.00 81.00 297 ASP A CA 1
ATOM 2355 C C . ASP A 1 297 ? -0.113 8.312 -7.685 1.00 81.00 297 ASP A C 1
ATOM 2357 O O . ASP A 1 297 ? -1.146 8.286 -7.007 1.00 81.00 297 ASP A O 1
ATOM 2361 N N . LEU A 1 298 ? 0.117 9.304 -8.552 1.00 77.19 298 LEU A N 1
ATOM 2362 C CA . LEU A 1 298 ? -0.856 10.364 -8.821 1.00 77.19 298 LEU A CA 1
ATOM 2363 C C . LEU A 1 298 ? -2.133 9.863 -9.470 1.00 77.19 298 LEU A C 1
ATOM 2365 O O . LEU A 1 298 ? -3.218 10.288 -9.063 1.00 77.19 298 LEU A O 1
ATOM 2369 N N . CYS A 1 299 ? -2.030 8.995 -10.476 1.00 82.44 299 CYS A N 1
ATOM 2370 C CA . CYS A 1 299 ? -3.199 8.422 -11.133 1.00 82.44 299 CYS A CA 1
ATOM 2371 C C . CYS A 1 299 ? -4.063 7.668 -10.119 1.00 82.44 299 CYS A C 1
ATOM 2373 O O . CYS A 1 299 ? -5.277 7.889 -10.057 1.00 82.44 299 CYS A O 1
ATOM 2375 N N . VAL A 1 300 ? -3.444 6.839 -9.273 1.00 86.69 300 VAL A N 1
ATOM 2376 C CA . VAL A 1 300 ? -4.165 6.046 -8.271 1.00 86.69 300 VAL A CA 1
ATOM 2377 C C . VAL A 1 300 ? -4.720 6.931 -7.152 1.00 86.69 300 VAL A C 1
ATOM 2379 O O . VAL A 1 300 ? -5.886 6.785 -6.788 1.00 86.69 300 VAL A O 1
ATOM 2382 N N . THR A 1 301 ? -3.957 7.909 -6.655 1.00 84.25 301 THR A N 1
ATOM 2383 C CA . THR A 1 301 ? -4.447 8.849 -5.629 1.00 84.25 301 THR A CA 1
ATOM 2384 C C . THR A 1 301 ? -5.612 9.698 -6.152 1.00 84.25 301 THR A C 1
ATOM 2386 O O . THR A 1 301 ? -6.587 9.943 -5.437 1.00 84.25 301 THR A O 1
ATOM 2389 N N . SER A 1 302 ? -5.544 10.140 -7.411 1.00 82.44 302 SER A N 1
ATOM 2390 C CA . SER A 1 302 ? -6.618 10.905 -8.058 1.00 82.44 302 SER A CA 1
ATOM 2391 C C . SER A 1 302 ? -7.876 10.059 -8.229 1.00 82.44 302 SER A C 1
ATOM 2393 O O . SER A 1 302 ? -8.972 10.526 -7.921 1.00 82.44 302 SER A O 1
ATOM 2395 N N . LEU A 1 303 ? -7.718 8.796 -8.638 1.00 86.06 303 LEU A N 1
ATOM 2396 C CA . LEU A 1 303 ? -8.811 7.830 -8.681 1.00 86.06 303 LEU A CA 1
ATOM 2397 C C . LEU A 1 303 ? -9.441 7.648 -7.298 1.00 86.06 303 LEU A C 1
ATOM 2399 O O . LEU A 1 303 ? -10.654 7.779 -7.168 1.00 86.06 303 LEU A O 1
ATOM 2403 N N . ALA A 1 304 ? -8.632 7.399 -6.270 1.00 87.44 304 ALA A N 1
ATOM 2404 C CA . ALA A 1 304 ? -9.085 7.193 -4.899 1.00 87.44 304 ALA A CA 1
ATOM 2405 C C . ALA A 1 304 ? -9.906 8.381 -4.375 1.00 87.44 304 ALA A C 1
ATOM 2407 O O . ALA A 1 304 ? -10.980 8.206 -3.799 1.00 87.44 304 ALA A O 1
ATOM 2408 N N . LYS A 1 305 ? -9.453 9.607 -4.661 1.00 82.31 305 LYS A N 1
ATOM 2409 C CA . LYS A 1 305 ? -10.181 10.840 -4.339 1.00 82.31 305 LYS A CA 1
ATOM 2410 C C . LYS A 1 305 ? -11.488 10.973 -5.123 1.00 82.31 305 LYS A C 1
ATOM 2412 O O . LYS A 1 305 ? -12.500 11.402 -4.567 1.00 82.31 305 LYS A O 1
ATOM 2417 N N . GLU A 1 306 ? -11.491 10.591 -6.397 1.00 85.31 306 GLU A N 1
ATOM 2418 C CA . GLU A 1 306 ? -12.705 10.607 -7.209 1.00 85.31 306 GLU A CA 1
ATOM 2419 C C . GLU A 1 306 ? -13.729 9.588 -6.697 1.00 85.31 306 GLU A C 1
ATOM 2421 O O . GLU A 1 306 ? -14.898 9.925 -6.541 1.00 85.31 306 GLU A O 1
ATOM 2426 N N . VAL A 1 307 ? -13.318 8.371 -6.342 1.00 87.25 307 VAL A N 1
ATOM 2427 C CA . VAL A 1 307 ? -14.248 7.362 -5.803 1.00 87.25 307 VAL A CA 1
ATOM 2428 C C . VAL A 1 307 ? -14.564 7.547 -4.314 1.00 87.25 307 VAL A C 1
ATOM 2430 O O . VAL A 1 307 ? -15.480 6.906 -3.809 1.00 87.25 307 VAL A O 1
ATOM 2433 N N . GLY A 1 308 ? -13.862 8.444 -3.614 1.00 86.62 308 GLY A N 1
ATOM 2434 C CA . GLY A 1 308 ? -14.062 8.704 -2.186 1.00 86.62 308 GLY A CA 1
ATOM 2435 C C . GLY A 1 308 ? -13.528 7.595 -1.277 1.00 86.62 308 GLY A C 1
ATOM 2436 O O . GLY A 1 308 ? -14.049 7.400 -0.181 1.00 86.62 308 GLY A O 1
ATOM 2437 N N . VAL A 1 309 ? -12.513 6.861 -1.733 1.00 90.62 309 VAL A N 1
ATOM 2438 C CA . VAL A 1 309 ? -11.935 5.698 -1.049 1.00 90.62 309 VAL A CA 1
ATOM 2439 C C . VAL A 1 309 ? -10.535 6.055 -0.545 1.00 90.62 309 VAL A C 1
ATOM 2441 O O . VAL A 1 309 ? -9.779 6.691 -1.280 1.00 90.62 309 VAL A O 1
ATOM 2444 N N . PRO A 1 310 ? -10.157 5.690 0.693 1.00 91.56 310 PRO A N 1
ATOM 2445 C CA . PRO A 1 310 ? -8.807 5.916 1.182 1.00 91.56 310 PRO A CA 1
ATOM 2446 C C . PRO A 1 310 ? -7.766 5.158 0.352 1.00 91.56 310 PRO A C 1
ATOM 2448 O O . PRO A 1 310 ? -7.971 4.008 -0.042 1.00 91.56 310 PRO A O 1
ATOM 2451 N N . TYR A 1 311 ? -6.637 5.818 0.125 1.00 90.81 311 TYR A N 1
ATOM 2452 C CA . TYR A 1 311 ? -5.487 5.314 -0.613 1.00 90.81 311 TYR A CA 1
ATOM 2453 C C . TYR A 1 311 ? -4.276 5.239 0.308 1.00 90.81 311 TYR A C 1
ATOM 2455 O O . TYR A 1 311 ? -3.978 6.184 1.043 1.00 90.81 311 TYR A O 1
ATOM 2463 N N . ILE A 1 312 ? -3.605 4.095 0.267 1.00 93.94 312 ILE A N 1
ATOM 2464 C CA . ILE A 1 312 ? -2.412 3.791 1.037 1.00 93.94 312 ILE A CA 1
ATOM 2465 C C . ILE A 1 312 ? -1.336 3.346 0.056 1.00 93.94 312 ILE A C 1
ATOM 2467 O O . ILE A 1 312 ? -1.562 2.410 -0.708 1.00 93.94 312 ILE A O 1
ATOM 2471 N N . ALA A 1 313 ? -0.178 3.996 0.092 1.00 89.38 313 ALA A N 1
ATOM 2472 C CA . ALA A 1 313 ? 0.977 3.631 -0.719 1.00 89.38 313 ALA A CA 1
ATOM 2473 C C . ALA A 1 313 ? 2.114 3.171 0.183 1.00 89.38 313 ALA A C 1
ATOM 2475 O O . ALA A 1 313 ? 2.371 3.784 1.219 1.00 89.38 313 ALA A O 1
ATOM 2476 N N . GLY A 1 314 ? 2.797 2.106 -0.220 1.00 85.94 314 GLY A N 1
ATOM 2477 C CA . GLY A 1 314 ? 4.092 1.750 0.339 1.00 85.94 314 GLY A CA 1
ATOM 2478 C C . GLY A 1 314 ? 5.149 1.858 -0.747 1.00 85.94 314 GLY A C 1
ATOM 2479 O O . GLY A 1 314 ? 4.959 1.328 -1.838 1.00 85.94 314 GLY A O 1
ATOM 2480 N N . GLN A 1 315 ? 6.270 2.494 -0.429 1.00 81.81 315 GLN A N 1
ATOM 2481 C CA . GLN A 1 315 ? 7.427 2.589 -1.313 1.00 81.81 315 GLN A CA 1
ATOM 2482 C C . GLN A 1 315 ? 8.687 2.177 -0.555 1.00 81.81 315 GLN A C 1
ATOM 2484 O O . GLN A 1 315 ? 8.826 2.440 0.643 1.00 81.81 315 GLN A O 1
ATOM 2489 N N . SER A 1 316 ? 9.622 1.548 -1.259 1.00 82.00 316 SER A N 1
ATOM 2490 C CA . SER A 1 316 ? 10.940 1.215 -0.725 1.00 82.00 316 SER A CA 1
ATOM 2491 C C . SER A 1 316 ? 12.012 1.496 -1.765 1.00 82.00 316 SER A C 1
ATOM 2493 O O . SER A 1 316 ? 11.898 1.016 -2.891 1.00 82.00 316 SER A O 1
ATOM 2495 N N . TYR A 1 317 ? 13.066 2.203 -1.373 1.00 78.44 317 TYR A N 1
ATOM 2496 C CA . TYR A 1 317 ? 14.236 2.442 -2.209 1.00 78.44 317 TYR A CA 1
ATOM 2497 C C . TYR A 1 317 ? 15.498 2.312 -1.356 1.00 78.44 317 TYR A C 1
ATOM 2499 O O . TYR A 1 317 ? 15.702 3.084 -0.420 1.00 78.44 317 TYR A O 1
ATOM 2507 N N . ASP A 1 318 ? 16.337 1.322 -1.662 1.00 82.62 318 ASP A N 1
ATOM 2508 C CA . ASP A 1 318 ? 17.535 0.984 -0.880 1.00 82.62 318 ASP A CA 1
ATOM 2509 C C . ASP A 1 318 ? 17.213 0.781 0.622 1.00 82.62 318 ASP A C 1
ATOM 2511 O O . ASP A 1 318 ? 16.444 -0.117 0.971 1.00 82.62 318 ASP A O 1
ATOM 2515 N N . TRP A 1 319 ? 17.741 1.627 1.514 1.00 83.12 319 TRP A N 1
ATOM 2516 C CA . TRP A 1 319 ? 17.476 1.592 2.963 1.00 83.12 319 TRP A CA 1
ATOM 2517 C C . TRP A 1 319 ? 16.264 2.429 3.389 1.00 83.12 319 TRP A C 1
ATOM 2519 O O . TRP A 1 319 ? 15.952 2.506 4.580 1.00 83.12 319 TRP A O 1
ATOM 2529 N N . MET A 1 320 ? 15.610 3.104 2.444 1.00 77.94 320 MET A N 1
ATOM 2530 C CA . MET A 1 320 ? 14.488 3.995 2.704 1.00 77.94 320 MET A CA 1
ATOM 2531 C C . MET A 1 320 ? 13.168 3.267 2.496 1.00 77.94 320 MET A C 1
ATOM 2533 O O . MET A 1 320 ? 12.989 2.516 1.538 1.00 77.94 320 MET A O 1
ATOM 2537 N N . PHE A 1 321 ? 12.218 3.547 3.382 1.00 81.25 321 PHE A N 1
ATOM 2538 C CA . PHE A 1 321 ? 10.827 3.164 3.215 1.00 81.25 321 PHE A CA 1
ATOM 2539 C C . PHE A 1 321 ? 9.944 4.382 3.466 1.00 81.25 321 PHE A C 1
ATOM 2541 O O . PHE A 1 321 ? 10.223 5.189 4.355 1.00 81.25 321 PHE A O 1
ATOM 2548 N N . ASN A 1 322 ? 8.874 4.495 2.690 1.00 80.94 322 ASN A N 1
ATOM 2549 C CA . ASN A 1 322 ? 7.834 5.489 2.886 1.00 80.94 322 ASN A CA 1
ATOM 2550 C C . ASN A 1 322 ? 6.476 4.785 2.916 1.00 80.94 322 ASN A C 1
ATOM 2552 O O . ASN A 1 322 ? 6.248 3.812 2.194 1.00 80.94 322 ASN A O 1
ATOM 2556 N N . VAL A 1 323 ? 5.589 5.271 3.779 1.00 85.81 323 VAL A N 1
ATOM 2557 C CA . VAL A 1 323 ? 4.189 4.861 3.810 1.00 85.81 323 VAL A CA 1
ATOM 2558 C C . VAL A 1 323 ? 3.349 6.118 3.805 1.00 85.81 323 VAL A C 1
ATOM 2560 O O . VAL A 1 323 ? 3.441 6.946 4.712 1.00 85.81 323 VAL A O 1
ATOM 2563 N N . GLU A 1 324 ? 2.491 6.222 2.806 1.00 83.50 324 GLU A N 1
ATOM 2564 C CA . GLU A 1 324 ? 1.630 7.374 2.615 1.00 83.50 324 GLU A CA 1
ATOM 2565 C C . GLU A 1 324 ? 0.175 6.969 2.793 1.00 83.50 324 GLU A C 1
ATOM 2567 O O . GLU A 1 324 ? -0.245 5.879 2.405 1.00 83.50 324 GLU A O 1
ATOM 2572 N N . TYR A 1 325 ? -0.606 7.864 3.389 1.00 86.50 325 TYR A N 1
ATOM 2573 C CA . TYR A 1 325 ? -2.031 7.671 3.606 1.00 86.50 325 TYR A CA 1
ATOM 2574 C C . TYR A 1 325 ? -2.796 8.915 3.172 1.00 86.50 325 TYR A C 1
ATOM 2576 O O . TYR A 1 325 ? -2.528 10.025 3.636 1.00 86.50 325 TYR A O 1
ATOM 2584 N N . TYR A 1 326 ? -3.821 8.701 2.355 1.00 82.56 326 TYR A N 1
ATOM 2585 C CA . TYR A 1 326 ? -4.735 9.732 1.893 1.00 82.56 326 TYR A CA 1
ATOM 2586 C C . TYR A 1 326 ? -6.166 9.261 2.109 1.00 82.56 326 TYR A C 1
ATOM 2588 O O . TYR A 1 326 ? -6.549 8.164 1.721 1.00 82.56 326 TYR A O 1
ATOM 2596 N N . SER A 1 327 ? -6.991 10.103 2.726 1.00 79.06 327 SER A N 1
ATOM 2597 C CA . SER A 1 327 ? -8.312 9.700 3.220 1.00 79.06 327 SER A CA 1
ATOM 2598 C C . SER A 1 327 ? -9.367 9.444 2.140 1.00 79.06 327 SER A C 1
ATOM 2600 O O . SER A 1 327 ? -10.481 9.072 2.488 1.00 79.06 327 SER A O 1
ATOM 2602 N N . GLY A 1 328 ? -9.096 9.745 0.867 1.00 75.25 328 GLY A N 1
ATOM 2603 C CA . GLY A 1 328 ? -10.100 9.731 -0.211 1.00 75.25 328 GLY A CA 1
ATOM 2604 C C . GLY A 1 328 ? -11.128 10.872 -0.139 1.00 75.25 328 GLY A C 1
ATOM 2605 O O . GLY A 1 328 ? -11.726 11.229 -1.148 1.00 75.25 328 GLY A O 1
ATOM 2606 N N . ASP A 1 329 ? -11.305 11.499 1.030 1.00 76.75 329 ASP A N 1
ATOM 2607 C CA . ASP A 1 329 ? -12.131 12.699 1.221 1.00 76.75 329 ASP A CA 1
ATOM 2608 C C . ASP A 1 329 ? -11.734 13.819 0.244 1.00 76.75 329 ASP A C 1
ATOM 2610 O O . ASP A 1 329 ? -10.626 14.363 0.290 1.00 76.75 329 ASP A O 1
ATOM 2614 N N . ARG A 1 330 ? -12.685 14.202 -0.617 1.00 73.00 330 ARG A N 1
ATOM 2615 C CA . ARG A 1 330 ? -12.501 15.231 -1.646 1.00 73.00 330 ARG A CA 1
ATOM 2616 C C . ARG A 1 330 ? -12.098 16.597 -1.073 1.00 73.00 330 ARG A C 1
ATOM 2618 O O . ARG A 1 330 ? -11.450 17.371 -1.778 1.00 73.00 330 ARG A O 1
ATOM 2625 N N . SER A 1 331 ? -12.433 16.879 0.190 1.00 71.81 331 SER A N 1
ATOM 2626 C CA . SER A 1 331 ? -12.063 18.112 0.899 1.00 71.81 331 SER A CA 1
ATOM 2627 C C . SER A 1 331 ? -10.621 18.122 1.423 1.00 71.81 331 SER A C 1
ATOM 2629 O O . SER A 1 331 ? -10.121 19.174 1.825 1.00 71.81 331 SER A O 1
ATOM 2631 N N . LYS A 1 332 ? -9.939 16.970 1.433 1.00 69.44 332 LYS A N 1
ATOM 2632 C CA . LYS A 1 332 ? -8.551 16.835 1.888 1.00 69.44 332 LYS A CA 1
ATOM 2633 C C . LYS A 1 332 ? -7.573 16.904 0.716 1.00 69.44 332 LYS A C 1
ATOM 2635 O O . LYS A 1 332 ? -7.919 16.644 -0.442 1.00 69.44 332 LYS A O 1
ATOM 2640 N N . LEU A 1 333 ? -6.337 17.298 1.016 1.00 65.81 333 LEU A N 1
ATOM 2641 C CA . LEU A 1 333 ? -5.253 17.339 0.033 1.00 65.81 333 LEU A CA 1
ATOM 2642 C C . LEU A 1 333 ? -4.909 15.903 -0.402 1.00 65.81 333 LEU A C 1
ATOM 2644 O O . LEU A 1 333 ? -4.881 14.998 0.431 1.00 65.81 333 LEU A O 1
ATOM 2648 N N . CYS A 1 334 ? -4.689 15.695 -1.702 1.00 61.59 334 CYS A N 1
ATOM 2649 C CA . CYS A 1 334 ? -4.035 14.485 -2.211 1.00 61.59 334 CYS A CA 1
ATOM 2650 C C . CYS A 1 334 ? -2.507 14.648 -2.143 1.00 61.59 334 CYS A C 1
ATOM 2652 O O . CYS A 1 334 ? -2.033 15.731 -1.791 1.00 61.59 334 CYS A O 1
ATOM 2654 N N . SER A 1 335 ? -1.760 13.604 -2.517 1.00 61.56 335 SER A N 1
ATOM 2655 C CA . SER A 1 335 ? -0.287 13.599 -2.587 1.00 61.56 335 SER A CA 1
ATOM 2656 C C . SER A 1 335 ? 0.260 14.830 -3.293 1.00 61.56 335 SER A C 1
ATOM 2658 O O . SER A 1 335 ? 1.013 15.609 -2.718 1.00 61.56 335 SER A O 1
ATOM 2660 N N . TRP A 1 336 ? -0.269 15.104 -4.479 1.00 60.84 336 TRP A N 1
ATOM 2661 C CA . TRP A 1 336 ? 0.072 16.291 -5.247 1.00 60.84 336 TRP A CA 1
ATOM 2662 C C . TRP A 1 336 ? -0.168 17.609 -4.512 1.00 60.84 336 TRP A C 1
ATOM 2664 O O . TRP A 1 336 ? 0.714 18.456 -4.422 1.00 60.84 336 TRP A O 1
ATOM 2674 N N . CYS A 1 337 ? -1.381 17.812 -3.990 1.00 61.94 337 CYS A N 1
ATOM 2675 C CA . CYS A 1 337 ? -1.750 19.080 -3.365 1.00 61.94 337 CYS A CA 1
ATOM 2676 C C . CYS A 1 337 ? -1.020 19.318 -2.035 1.00 61.94 337 CYS A C 1
ATOM 2678 O O . CYS A 1 337 ? -1.010 20.450 -1.555 1.00 61.94 337 CYS A O 1
ATOM 2680 N N . ALA A 1 338 ? -0.474 18.267 -1.419 1.00 60.31 338 ALA A N 1
ATOM 2681 C CA . ALA A 1 338 ? 0.333 18.370 -0.212 1.00 60.31 338 ALA A CA 1
ATOM 2682 C C . ALA A 1 338 ? 1.779 18.802 -0.510 1.00 60.31 338 ALA A C 1
ATOM 2684 O O . ALA A 1 338 ? 2.374 19.495 0.313 1.00 60.31 338 ALA A O 1
ATOM 2685 N N . GLU A 1 339 ? 2.324 18.435 -1.674 1.00 53.94 339 GLU A N 1
ATOM 2686 C CA . GLU A 1 339 ? 3.758 18.569 -1.970 1.00 53.94 339 GLU A CA 1
ATOM 2687 C C . GLU A 1 339 ? 4.106 19.602 -3.052 1.00 53.94 339 GLU A C 1
ATOM 2689 O O . GLU A 1 339 ? 5.235 20.088 -3.094 1.00 53.94 339 GLU A O 1
ATOM 2694 N N . ALA A 1 340 ? 3.169 19.968 -3.931 1.00 48.25 340 ALA A N 1
ATOM 2695 C CA . ALA A 1 340 ? 3.479 20.689 -5.165 1.00 48.25 340 ALA A CA 1
ATOM 2696 C C . ALA A 1 340 ? 2.882 22.104 -5.233 1.00 48.25 340 ALA A C 1
ATOM 2698 O O . ALA A 1 340 ? 1.669 22.283 -5.114 1.00 48.25 340 ALA A O 1
ATOM 2699 N N . LYS A 1 341 ? 3.708 23.114 -5.559 1.00 52.16 341 LYS A N 1
ATOM 2700 C CA . LYS A 1 341 ? 3.222 24.417 -6.067 1.00 52.16 341 LYS A CA 1
ATOM 2701 C C . LYS A 1 341 ? 2.930 24.375 -7.578 1.00 52.16 341 LYS A C 1
ATOM 2703 O O . LYS A 1 341 ? 2.185 25.221 -8.070 1.00 52.16 341 LYS A O 1
ATOM 2708 N N . SER A 1 342 ? 3.499 23.406 -8.311 1.00 53.50 342 SER A N 1
ATOM 2709 C CA . SER A 1 342 ? 3.257 23.148 -9.742 1.00 53.50 342 SER A CA 1
ATOM 2710 C C . SER A 1 342 ? 3.642 21.716 -10.161 1.00 53.50 342 SER A C 1
ATOM 2712 O O . SER A 1 342 ? 4.420 21.059 -9.472 1.00 53.50 342 SER A O 1
ATOM 2714 N N . GLU A 1 343 ? 3.147 21.259 -11.320 1.00 46.31 343 GLU A N 1
ATOM 2715 C CA . GLU A 1 343 ? 3.446 19.936 -11.905 1.00 46.31 343 GLU A CA 1
ATOM 2716 C C . GLU A 1 343 ? 4.926 19.683 -12.157 1.00 46.31 343 GLU A C 1
ATOM 2718 O O . GLU A 1 343 ? 5.459 18.630 -11.816 1.00 46.31 343 GLU A O 1
ATOM 2723 N N . GLN A 1 344 ? 5.604 20.683 -12.706 1.00 52.78 344 GLN A N 1
ATOM 2724 C CA . GLN A 1 344 ? 7.019 20.588 -13.042 1.00 52.78 344 GLN A CA 1
ATOM 2725 C C . GLN A 1 344 ? 7.898 20.493 -11.790 1.00 52.78 344 GLN A C 1
ATOM 2727 O O . GLN A 1 344 ? 8.895 19.778 -11.793 1.00 52.78 344 GLN A O 1
ATOM 2732 N N . GLU A 1 345 ? 7.527 21.194 -10.717 1.00 55.06 345 GLU A N 1
ATOM 2733 C CA . GLU A 1 345 ? 8.259 21.176 -9.447 1.00 55.06 345 GLU A CA 1
ATOM 2734 C C . GLU A 1 345 ? 8.086 19.841 -8.719 1.00 55.06 345 GLU A C 1
ATOM 2736 O O . GLU A 1 345 ? 9.049 19.311 -8.177 1.00 55.06 345 GLU A O 1
ATOM 2741 N N . TRP A 1 346 ? 6.889 19.255 -8.778 1.00 51.91 346 TRP A N 1
ATOM 2742 C CA . TRP A 1 346 ? 6.641 17.941 -8.199 1.00 51.91 346 TRP A CA 1
ATOM 2743 C C . TRP A 1 346 ? 7.393 16.829 -8.931 1.00 51.91 346 TRP A C 1
ATOM 2745 O O . TRP A 1 346 ? 8.100 16.061 -8.290 1.00 51.91 346 TRP A O 1
ATOM 2755 N N . ILE A 1 347 ? 7.331 16.795 -10.269 1.00 49.97 347 ILE A N 1
ATOM 2756 C CA . ILE A 1 347 ? 8.090 15.823 -11.076 1.00 49.97 347 ILE A CA 1
ATOM 2757 C C . ILE A 1 347 ? 9.596 15.951 -10.801 1.00 49.97 347 ILE A C 1
ATOM 2759 O O . ILE A 1 347 ? 10.280 14.943 -10.664 1.00 49.97 347 ILE A O 1
ATOM 2763 N N . LYS A 1 348 ? 10.111 17.181 -10.673 1.00 55.34 348 LYS A N 1
ATOM 2764 C CA . LYS A 1 348 ? 11.527 17.435 -10.370 1.00 55.34 348 LYS A CA 1
ATOM 2765 C C . LYS A 1 348 ? 11.952 16.938 -8.982 1.00 55.34 348 LYS A C 1
ATOM 2767 O O . LYS A 1 348 ? 13.118 16.619 -8.812 1.00 55.34 348 LYS A O 1
ATOM 2772 N N . ASN A 1 349 ? 11.049 16.895 -8.004 1.00 51.47 349 ASN A N 1
ATOM 2773 C CA . ASN A 1 349 ? 11.364 16.435 -6.646 1.00 51.47 349 ASN A CA 1
ATOM 2774 C C . ASN A 1 349 ? 11.350 14.903 -6.502 1.00 51.47 349 ASN A C 1
ATOM 2776 O O . ASN A 1 349 ? 11.769 14.398 -5.464 1.00 51.47 349 ASN A O 1
ATOM 2780 N N . GLN A 1 350 ? 10.850 14.184 -7.510 1.00 46.09 350 GLN A N 1
ATOM 2781 C CA . GLN A 1 350 ? 10.686 12.725 -7.509 1.00 46.09 350 GLN A CA 1
ATOM 2782 C C . GLN A 1 350 ? 11.684 12.005 -8.444 1.00 46.09 350 GLN A C 1
ATOM 2784 O O . GLN A 1 350 ? 11.695 10.776 -8.500 1.00 46.09 350 GLN A O 1
ATOM 2789 N N . LEU A 1 351 ? 12.493 12.766 -9.193 1.00 36.84 351 LEU A N 1
ATOM 2790 C CA . LEU A 1 351 ? 13.572 12.317 -10.086 1.00 36.84 351 LEU A CA 1
ATOM 2791 C C . LEU A 1 351 ? 14.924 12.729 -9.501 1.00 36.84 351 LEU A C 1
ATOM 2793 O O . LEU A 1 351 ? 15.893 11.956 -9.678 1.00 36.84 351 LEU A O 1
#

Foldseek 3Di:
DPPVVVVVVLVVLVVVQCVVVPQKHALVSVLVSVLVLVVVLCVVVVHDPVVSVVCPDVVVSVVLSVLLCVLPPVSPRIDGSVSSVVSSVVVSVVVVVVVVVVVVVVCVVVPPPPDPDPPPDDDPPPDPPDPQDDADPQFDPVLDDDCPDQLSVVPDDPVSDDDFDAAPDPPDLCSVQCSPGNRDLVVQLAFAEEQEDQALQSLVVQLVSQLSNRAEYEYEDADFDDPVRVVRRVLDDPVRHVPQSQVSSVVSSVVRGDRYHYHYDHDDCVVPVVVVLVSLLVGQAYEYPDDPFDVVLVVVQVSLLVSLHKYWYWDDDDPDIDIDIDRSPVPDDTPDRVPDPDPVVVVVVRD

Organism: NCBI:txid1561963

Radius of gyration: 28.5 Å; chains: 1; bounding box: 62×74×58 Å

Secondary structure (DSSP, 8-state):
--THHHHHHHHHHHHHH-TT-SSEEEHHHHHHHHHHHHHHHHHHTT--HHHHHHHTSHHHHHHHHHHHTTT-TT-SSEEEHHHHHHHHHHHHHHHHHHHHHHHHHHHHHTT------TT-----S---S-------TTS-GGGSPPTTSHHHHHTT-GGG-PPPPPPSSTT-TTHHHHTSTT--HHHHTT-EEEEE--SHHHHHHHHHHHHHT-SEEEEEE-PBB-GGGTTT-TT--GGGBTSBHHHHHHHHHTTT-SS-EEEEEES-TTTTHHHHHHHHTT-SEEEE---S-HHHHHHHHHHHHHHT--EEEEEEETTEEEEEEE---TTS--HHHHH-SSHHHHHHH--

pLDDT: mean 70.66, std 21.07, range [25.98, 98.75]